Protein AF-A0A9D6R6S9-F1 (afdb_monomer_lite)

Foldseek 3Di:
DAAQAEEEEEALAPLSVVLCVQQLVDPSYDDAEYEYLPCPHPVNVCVVVVNCPCVVRVHHYYNDPVVVLVDPRHAEYEYPDPPPVCVVVCPDPSNPRHHYHYSVRSCVVRVVVVVVVVVVDDDDDVVVVVVVVVVVLVVVLVVDPDPLVSVVVVQVVVCVVVVHQKDFDWDQDPVNFWTATSDIDNDDPVVRRPDIGGQPAFQQNPCSNPVDKDKFAAADDCVRHVDPDDDPVDRIDTYD

Sequence (240 aa):
MDRVKCIAILGANREGLSLLPILLQNKTLKIAILADRNKNALLFKLDELGYKLADQLNIRITQNLEDIKGIENLDIIINASEDNSLQGFLQQPEFKNVEKLSPLSAKLIWGMKYEKFKVKGEGVDSHAILLSSLREVVDAIRLTSDRKELLSLLLRLAIESTNAEKGSLMLLDKNGKNLKVEIAEGMEEEIVRKIKMPIGVGIAGKVAQDGIPLLISGKASEEEFKQVRERSDVKSALCV

Secondary structure (DSSP, 8-state):
-PPPEEEEEE--SHHHHHTHHHHTT-TTEEEEEEE-S-TTSHHHHHHHTT--HHHHHT-EEES-GGGGGG-TTEEEEEE----TTHHHHHTSGGGTTSEEE-HHHHIIIIIHHHHHHHTTSS---HHHHHHHHHHHHHHHHTT-S-HHHHHHHHHHHHHHHHT-S-EEEEEE-TTSSEEEEEEEESS-HHHHTT-EEETTSHHHHHHHHH---EEEESSPPTTTS--SS--TT-SEEEE-

pLDDT: mean 76.73, std 16.86, range [38.25, 97.69]

Structure (mmCIF, N/CA/C/O backbone):
data_AF-A0A9D6R6S9-F1
#
_entry.id   AF-A0A9D6R6S9-F1
#
loop_
_atom_site.group_PDB
_atom_site.id
_atom_site.type_symbol
_atom_site.label_atom_id
_atom_site.label_alt_id
_atom_site.label_comp_id
_atom_site.label_asym_id
_atom_site.label_entity_id
_atom_site.label_seq_id
_atom_site.pdbx_PDB_ins_code
_atom_site.Cartn_x
_atom_site.Cartn_y
_atom_site.Cartn_z
_atom_site.occupancy
_atom_site.B_iso_or_equiv
_atom_site.auth_seq_id
_atom_site.auth_comp_id
_atom_site.auth_asym_id
_atom_site.auth_atom_id
_atom_site.pdbx_PDB_model_num
ATOM 1 N N . MET A 1 1 ? -7.672 -26.421 8.823 1.00 50.22 1 MET A N 1
ATOM 2 C CA . MET A 1 1 ? -8.651 -25.347 8.563 1.00 50.22 1 MET A CA 1
ATOM 3 C C . MET A 1 1 ? -8.016 -24.088 9.123 1.00 50.22 1 MET A C 1
ATOM 5 O O . MET A 1 1 ? -7.756 -24.065 10.319 1.00 50.22 1 MET A O 1
ATOM 9 N N . ASP A 1 2 ? -7.607 -23.151 8.270 1.00 65.12 2 ASP A N 1
ATOM 10 C CA . ASP A 1 2 ? -6.810 -21.999 8.712 1.00 65.12 2 ASP A CA 1
ATOM 11 C C . ASP A 1 2 ? -7.635 -21.082 9.624 1.00 65.12 2 ASP A C 1
ATOM 13 O O . ASP A 1 2 ? -8.805 -20.806 9.350 1.00 65.12 2 ASP A O 1
ATOM 17 N N . ARG A 1 3 ? -7.031 -20.631 10.729 1.00 87.00 3 ARG A N 1
ATOM 18 C CA . ARG A 1 3 ? -7.647 -19.687 11.672 1.00 87.00 3 ARG A CA 1
ATOM 19 C C . ARG A 1 3 ? -7.912 -18.350 10.967 1.00 87.00 3 ARG A C 1
ATOM 21 O O . ARG A 1 3 ? -7.037 -17.835 10.273 1.00 87.00 3 ARG A O 1
ATOM 28 N N . VAL A 1 4 ? -9.093 -17.770 11.189 1.00 90.94 4 VAL A N 1
ATOM 29 C CA . VAL A 1 4 ? -9.427 -16.421 10.703 1.00 90.94 4 VAL A CA 1
ATOM 30 C C . VAL A 1 4 ? -8.569 -15.396 11.443 1.00 90.94 4 VAL A C 1
ATOM 32 O O . VAL A 1 4 ? -8.611 -15.338 12.673 1.00 90.94 4 VAL A O 1
ATOM 35 N N . LYS A 1 5 ? -7.798 -14.598 10.699 1.00 93.75 5 LYS A N 1
ATOM 36 C CA . LYS A 1 5 ? -6.963 -13.532 11.254 1.00 93.75 5 LYS A CA 1
ATOM 37 C C . LYS A 1 5 ? -7.794 -12.288 11.560 1.00 93.75 5 LYS A C 1
ATOM 39 O O . LYS A 1 5 ? -8.542 -11.813 10.705 1.00 93.75 5 LYS A O 1
ATOM 44 N N . CYS A 1 6 ? -7.633 -11.749 12.759 1.00 95.75 6 CYS A N 1
ATOM 45 C CA . CYS A 1 6 ? -8.304 -10.550 13.242 1.00 95.75 6 CYS A CA 1
ATOM 46 C C . CYS A 1 6 ? -7.476 -9.297 12.914 1.00 95.75 6 CYS A C 1
ATOM 48 O O . CYS A 1 6 ? -6.286 -9.238 13.231 1.00 95.75 6 CYS A O 1
ATOM 50 N N . ILE A 1 7 ? -8.098 -8.305 12.275 1.00 97.00 7 ILE A N 1
ATOM 51 C CA . ILE A 1 7 ? -7.443 -7.094 11.768 1.00 97.00 7 ILE A CA 1
ATOM 52 C C . ILE A 1 7 ? -8.033 -5.846 12.427 1.00 97.00 7 ILE A C 1
ATOM 54 O O . ILE A 1 7 ? -9.254 -5.683 12.490 1.00 97.00 7 ILE A O 1
ATOM 58 N N . ALA A 1 8 ? -7.156 -4.932 12.833 1.00 97.69 8 ALA A N 1
ATOM 59 C CA . ALA A 1 8 ? -7.482 -3.546 13.140 1.00 97.69 8 ALA A CA 1
ATOM 60 C C . ALA A 1 8 ? -6.925 -2.623 12.048 1.00 97.69 8 ALA A C 1
ATOM 62 O O . ALA A 1 8 ? -5.787 -2.788 11.608 1.00 97.69 8 ALA A O 1
ATOM 63 N N . ILE A 1 9 ? -7.709 -1.637 11.624 1.00 96.25 9 ILE A N 1
ATOM 64 C CA . ILE A 1 9 ? -7.268 -0.597 10.689 1.00 96.25 9 ILE A CA 1
ATOM 65 C C . ILE A 1 9 ? -7.208 0.727 11.448 1.00 96.25 9 ILE A C 1
ATOM 67 O O . ILE A 1 9 ? -8.203 1.164 12.023 1.00 96.25 9 ILE A O 1
ATOM 71 N N . LEU A 1 10 ? -6.038 1.358 11.454 1.00 95.75 10 LEU A N 1
ATOM 72 C CA . LEU A 1 10 ? -5.846 2.717 11.946 1.00 95.75 10 LEU A CA 1
ATOM 73 C C . LEU A 1 10 ? -5.914 3.674 10.764 1.00 95.75 10 LEU A C 1
ATOM 75 O O . LEU A 1 10 ? -5.121 3.540 9.843 1.00 95.75 10 LEU A O 1
ATOM 79 N N . GLY A 1 11 ? -6.828 4.635 10.789 1.00 91.25 11 GLY A N 1
ATOM 80 C CA . GLY A 1 11 ? -7.102 5.539 9.676 1.00 91.25 11 GLY A CA 1
ATOM 81 C C . GLY A 1 11 ? -8.418 5.189 8.984 1.00 91.25 11 GLY A C 1
ATOM 82 O O . GLY A 1 11 ? -8.550 4.159 8.331 1.00 91.25 11 GLY A O 1
ATOM 83 N N . ALA A 1 12 ? -9.390 6.085 9.107 1.00 87.50 12 ALA A N 1
ATOM 84 C CA . ALA A 1 12 ? -10.710 6.053 8.483 1.00 87.50 12 ALA A CA 1
ATOM 85 C C . ALA A 1 12 ? -10.808 7.092 7.346 1.00 87.50 12 ALA A C 1
ATOM 87 O O . ALA A 1 12 ? -11.886 7.575 6.980 1.00 87.50 12 ALA A O 1
ATOM 88 N N . ASN A 1 13 ? -9.646 7.474 6.816 1.00 80.44 13 ASN A N 1
ATOM 89 C CA . ASN A 1 13 ? -9.453 8.324 5.651 1.00 80.44 13 ASN A CA 1
ATOM 90 C C . ASN A 1 13 ? -9.633 7.518 4.346 1.00 80.44 13 ASN A C 1
ATOM 92 O O . ASN A 1 13 ? -10.008 6.344 4.353 1.00 80.44 13 ASN A O 1
ATOM 96 N N . ARG A 1 14 ? -9.366 8.153 3.196 1.00 71.94 14 ARG A N 1
ATOM 97 C CA . ARG A 1 14 ? -9.460 7.493 1.882 1.00 71.94 14 ARG A CA 1
ATOM 98 C C . ARG A 1 14 ? -8.599 6.226 1.812 1.00 71.94 14 ARG A C 1
ATOM 100 O O . ARG A 1 14 ? -9.053 5.225 1.264 1.00 71.94 14 ARG A O 1
ATOM 107 N N . GLU A 1 15 ? -7.392 6.268 2.370 1.00 77.75 15 GLU A N 1
ATOM 108 C CA . GLU A 1 15 ? -6.440 5.158 2.308 1.00 77.75 15 GLU A CA 1
ATOM 109 C C . GLU A 1 15 ? -6.949 3.944 3.094 1.00 77.75 15 GLU A C 1
ATOM 111 O O . GLU A 1 15 ? -7.047 2.853 2.531 1.00 77.75 15 GLU A O 1
ATOM 116 N N . GLY A 1 16 ? -7.376 4.129 4.346 1.00 81.88 16 GLY A N 1
ATOM 117 C CA . GLY A 1 16 ? -7.914 3.040 5.164 1.00 81.88 16 GLY A CA 1
ATOM 118 C C . GLY A 1 16 ? -9.201 2.438 4.598 1.00 81.88 16 GLY A C 1
ATOM 119 O O . GLY A 1 16 ? -9.348 1.216 4.560 1.00 81.88 16 GLY A O 1
ATOM 120 N N . LEU A 1 17 ? -10.104 3.272 4.068 1.00 77.06 17 LEU A N 1
ATOM 121 C CA . LEU A 1 17 ? -11.335 2.793 3.428 1.00 77.06 17 LEU A CA 1
ATOM 122 C C . LEU A 1 17 ? -11.074 2.037 2.120 1.00 77.06 17 LEU A C 1
ATOM 124 O O . LEU A 1 17 ? -11.803 1.094 1.812 1.00 77.06 17 LEU A O 1
ATOM 128 N N . SER A 1 18 ? -10.016 2.388 1.380 1.00 73.75 18 SER A N 1
ATOM 129 C CA . SER A 1 18 ? -9.637 1.683 0.145 1.00 73.75 18 SER A CA 1
ATOM 130 C C . SER A 1 18 ? -9.251 0.216 0.369 1.00 73.75 18 SER A C 1
ATOM 132 O O . SER A 1 18 ? -9.270 -0.575 -0.569 1.00 73.75 18 SER A O 1
ATOM 134 N N . LEU A 1 19 ? -8.938 -0.172 1.610 1.00 78.81 19 LEU A N 1
ATOM 135 C CA . LEU A 1 19 ? -8.593 -1.547 1.969 1.00 78.81 19 LEU A CA 1
ATOM 136 C C . LEU A 1 19 ? -9.822 -2.446 2.143 1.00 78.81 19 LEU A C 1
ATOM 138 O O . LEU A 1 19 ? -9.716 -3.662 1.979 1.00 78.81 19 LEU A O 1
ATOM 142 N N . LEU A 1 20 ? -10.987 -1.874 2.472 1.00 77.94 20 LEU A N 1
ATOM 143 C CA . LEU A 1 20 ? -12.187 -2.647 2.803 1.00 77.94 20 LEU A CA 1
ATOM 144 C C . LEU A 1 20 ? -12.605 -3.616 1.682 1.00 77.94 20 LEU A C 1
ATOM 146 O O . LEU A 1 20 ? -12.815 -4.789 1.996 1.00 77.94 20 LEU A O 1
ATOM 150 N N . PRO A 1 21 ? -12.663 -3.219 0.391 1.00 69.75 21 PRO A N 1
ATOM 151 C CA . PRO A 1 21 ? -13.063 -4.131 -0.683 1.00 69.75 21 PRO A CA 1
ATOM 152 C C . PRO A 1 21 ? -12.144 -5.348 -0.837 1.00 69.75 21 PRO A C 1
ATOM 154 O O . PRO A 1 21 ? -12.612 -6.425 -1.198 1.00 69.75 21 PRO A O 1
ATOM 157 N N . ILE A 1 22 ? -10.849 -5.189 -0.548 1.00 76.75 22 ILE A N 1
ATOM 158 C CA . ILE A 1 22 ? -9.844 -6.254 -0.657 1.00 76.75 22 ILE A CA 1
ATOM 159 C C . ILE A 1 22 ? -9.947 -7.196 0.546 1.00 76.75 22 ILE A C 1
ATOM 161 O O . ILE A 1 22 ? -9.968 -8.418 0.400 1.00 76.75 22 ILE A O 1
ATOM 165 N N . LEU A 1 23 ? -10.023 -6.627 1.750 1.00 82.44 23 LEU A N 1
ATOM 166 C CA . LEU A 1 23 ? -9.969 -7.387 2.996 1.00 82.44 23 LEU A CA 1
ATOM 167 C C . LEU A 1 23 ? -11.280 -8.129 3.290 1.00 82.44 23 LEU A C 1
ATOM 169 O O . LEU A 1 23 ? -11.234 -9.272 3.738 1.00 82.44 23 LEU A O 1
ATOM 173 N N . LEU A 1 24 ? -12.438 -7.527 2.998 1.00 78.69 24 LEU A N 1
ATOM 174 C CA . LEU A 1 24 ? -13.756 -8.118 3.279 1.00 78.69 24 LEU A CA 1
ATOM 175 C C . LEU A 1 24 ? -14.081 -9.343 2.422 1.00 78.69 24 LEU A C 1
ATOM 177 O O . LEU A 1 24 ? -14.881 -10.183 2.826 1.00 78.69 24 LEU A O 1
ATOM 181 N N . GLN A 1 25 ? -13.471 -9.471 1.245 1.00 71.44 25 GLN A N 1
ATOM 182 C CA . GLN A 1 25 ? -13.683 -10.635 0.381 1.00 71.44 25 GLN A CA 1
ATOM 183 C C . GLN A 1 25 ? -12.864 -11.852 0.813 1.00 71.44 25 GLN A C 1
ATOM 185 O O . GLN A 1 25 ? -13.140 -12.979 0.392 1.00 71.44 25 GLN A O 1
ATOM 190 N N . ASN A 1 26 ? -11.865 -11.650 1.669 1.00 78.88 26 ASN A N 1
ATOM 191 C CA . ASN A 1 26 ? -11.029 -12.730 2.141 1.00 78.88 26 ASN A CA 1
ATOM 192 C C . ASN A 1 26 ? -11.642 -13.395 3.380 1.00 78.88 26 ASN A C 1
ATOM 194 O O . ASN A 1 26 ? -11.541 -12.889 4.493 1.00 78.88 26 ASN A O 1
ATOM 198 N N . LYS A 1 27 ? -12.198 -14.597 3.195 1.00 84.12 27 LYS A N 1
ATOM 199 C CA . LYS A 1 27 ? -12.814 -15.399 4.268 1.00 84.12 27 LYS A CA 1
ATOM 200 C C . LYS A 1 27 ? -11.856 -15.779 5.403 1.00 84.12 27 LYS A C 1
ATOM 202 O O . LYS A 1 27 ? -12.316 -16.188 6.464 1.00 84.12 27 LYS A O 1
ATOM 207 N N . THR A 1 28 ? -10.541 -15.680 5.194 1.00 87.62 28 THR A N 1
ATOM 208 C CA . THR A 1 28 ? -9.546 -15.931 6.245 1.00 87.62 28 THR A CA 1
ATOM 209 C C . THR A 1 28 ? -9.247 -14.689 7.079 1.00 87.62 28 THR A C 1
ATOM 211 O O . THR A 1 28 ? -8.388 -14.763 7.953 1.00 87.62 28 THR A O 1
ATOM 214 N N . LEU A 1 29 ? -9.881 -13.548 6.802 1.00 91.06 29 LEU A N 1
ATOM 215 C CA . LEU A 1 29 ? -9.684 -12.292 7.515 1.00 91.06 29 LEU A CA 1
ATOM 216 C C . LEU A 1 29 ? -11.000 -11.822 8.135 1.00 91.06 29 LEU A C 1
ATOM 218 O O . LEU A 1 29 ? -12.080 -12.017 7.581 1.00 91.06 29 LEU A O 1
ATOM 222 N N . LYS A 1 30 ? -10.895 -11.151 9.277 1.00 93.56 30 LYS A N 1
ATOM 223 C CA . LYS A 1 30 ? -11.989 -10.422 9.910 1.00 93.56 30 LYS A CA 1
ATOM 224 C C . LYS A 1 30 ? -11.483 -9.045 10.304 1.00 93.56 30 LYS A C 1
ATOM 226 O O . LYS A 1 30 ? -10.572 -8.938 11.121 1.00 93.56 30 LYS A O 1
ATOM 231 N N . ILE A 1 31 ? -12.098 -8.001 9.761 1.00 94.06 31 ILE A N 1
ATOM 232 C CA . ILE A 1 31 ? -11.861 -6.631 10.218 1.00 94.06 31 ILE A CA 1
ATOM 233 C C . ILE A 1 31 ? -12.678 -6.446 11.495 1.00 94.06 31 ILE A C 1
ATOM 235 O O . ILE A 1 31 ? -13.904 -6.468 11.454 1.00 94.06 31 ILE A O 1
ATOM 239 N N . ALA A 1 32 ? -12.009 -6.337 12.638 1.00 95.12 32 ALA A N 1
ATOM 240 C CA . ALA A 1 32 ? -12.675 -6.197 13.929 1.00 95.12 32 ALA A CA 1
ATOM 241 C C . ALA A 1 32 ? -12.956 -4.737 14.269 1.00 95.12 32 ALA A C 1
ATOM 243 O O . ALA A 1 32 ? -14.018 -4.421 14.806 1.00 95.12 32 ALA A O 1
ATOM 244 N N . ILE A 1 33 ? -12.008 -3.856 13.954 1.00 95.38 33 ILE A N 1
ATOM 245 C CA . ILE A 1 33 ? -12.101 -2.445 14.299 1.00 95.38 33 ILE A CA 1
ATOM 246 C C . ILE A 1 33 ? -11.461 -1.572 13.226 1.00 95.38 33 ILE A C 1
ATOM 248 O O . ILE A 1 33 ? -10.428 -1.922 12.650 1.00 95.38 33 ILE A O 1
ATOM 252 N N . LEU A 1 34 ? -12.073 -0.422 12.981 1.00 93.62 34 LEU A N 1
ATOM 253 C CA . LEU A 1 34 ? -11.517 0.645 12.172 1.00 93.62 34 LEU A CA 1
ATOM 254 C C . LEU A 1 34 ? -11.577 1.944 12.980 1.00 93.62 34 LEU A C 1
ATOM 256 O O . LEU A 1 34 ? -12.648 2.392 13.389 1.00 93.62 34 LEU A O 1
ATOM 260 N N . ALA A 1 35 ? -10.408 2.497 13.279 1.00 94.50 35 ALA A N 1
ATOM 261 C CA . ALA A 1 35 ? -10.252 3.547 14.272 1.00 94.50 35 ALA A CA 1
ATOM 262 C C . ALA A 1 35 ? -9.503 4.751 13.702 1.00 94.50 35 ALA A C 1
ATOM 264 O O . ALA A 1 35 ? -8.478 4.591 13.043 1.00 94.50 35 ALA A O 1
ATOM 265 N N . ASP A 1 36 ? -9.980 5.962 13.980 1.00 92.88 36 ASP A N 1
ATOM 266 C CA . ASP A 1 36 ? -9.314 7.195 13.555 1.00 92.88 36 ASP 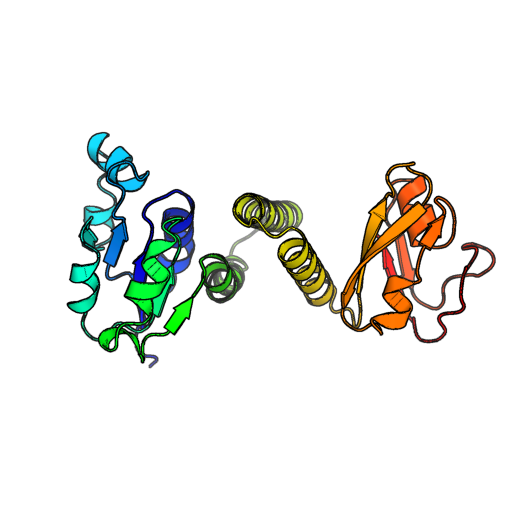A CA 1
ATOM 267 C C . ASP A 1 36 ? -9.598 8.331 14.538 1.00 92.88 36 ASP A C 1
ATOM 269 O O . ASP A 1 36 ? -10.751 8.671 14.787 1.00 92.88 36 ASP A O 1
ATOM 273 N N . ARG A 1 37 ? -8.543 8.938 15.092 1.00 90.69 37 ARG A N 1
ATOM 274 C CA . ARG A 1 37 ? -8.665 10.074 16.022 1.00 90.69 37 ARG A CA 1
ATOM 275 C C . ARG A 1 37 ? -9.243 11.316 15.349 1.00 90.69 37 ARG A C 1
ATOM 277 O O . ARG A 1 37 ? -9.787 12.191 16.022 1.00 90.69 37 ARG A O 1
ATOM 284 N N . ASN A 1 38 ? -9.097 11.431 14.032 1.00 86.81 38 ASN A N 1
ATOM 285 C CA . ASN A 1 38 ? -9.607 12.557 13.281 1.00 86.81 38 ASN A CA 1
ATOM 286 C C . ASN A 1 38 ? -11.109 12.385 13.033 1.00 86.81 38 ASN A C 1
ATOM 288 O O . ASN A 1 38 ? -11.521 11.711 12.094 1.00 86.81 38 ASN A O 1
ATOM 292 N N . LYS A 1 39 ? -11.936 13.090 13.810 1.00 84.00 39 LYS A N 1
ATOM 293 C CA . LYS A 1 39 ? -13.396 13.137 13.610 1.00 84.00 39 LYS A CA 1
ATOM 294 C C . LYS A 1 39 ? -13.830 13.578 12.205 1.00 84.00 39 LYS A C 1
ATOM 296 O O . LYS A 1 39 ? -14.943 13.292 11.796 1.00 84.00 39 LYS A O 1
ATOM 301 N N . ASN A 1 40 ? -12.964 14.274 11.463 1.00 77.44 40 ASN A N 1
ATOM 302 C CA . ASN A 1 40 ? -13.235 14.729 10.099 1.00 77.44 40 ASN A CA 1
ATOM 303 C C . ASN A 1 40 ? -12.775 13.723 9.030 1.00 77.44 40 ASN A C 1
ATOM 305 O O . ASN A 1 40 ? -12.770 14.065 7.838 1.00 77.44 40 ASN A O 1
ATOM 309 N N . ALA A 1 41 ? -12.333 12.529 9.433 1.00 75.50 41 ALA A N 1
ATOM 310 C CA . ALA A 1 41 ? -12.010 11.454 8.513 1.00 75.50 41 ALA A CA 1
ATOM 311 C C . ALA A 1 41 ? -13.230 11.095 7.652 1.00 75.50 41 ALA A C 1
ATOM 313 O O . ALA A 1 41 ? -14.383 11.297 8.041 1.00 75.50 41 ALA A O 1
ATOM 314 N N . LEU A 1 42 ? -12.959 10.594 6.445 1.00 67.44 42 LEU A N 1
ATOM 315 C CA . LEU A 1 42 ? -13.974 10.388 5.412 1.00 67.44 42 LEU A CA 1
ATOM 316 C C . LEU A 1 42 ? -15.128 9.512 5.908 1.00 67.44 42 LEU A C 1
ATOM 318 O O . LEU A 1 42 ? -16.279 9.812 5.619 1.00 67.44 42 LEU A O 1
ATOM 322 N N . LEU A 1 43 ? -14.834 8.476 6.691 1.00 71.31 43 LEU A N 1
ATOM 323 C CA . LEU A 1 43 ? -15.859 7.582 7.215 1.00 71.31 43 LEU A CA 1
ATOM 324 C C . LEU A 1 43 ? -16.867 8.272 8.137 1.00 71.31 43 LEU A C 1
ATOM 326 O O . LEU A 1 43 ? -18.061 8.035 8.006 1.00 71.31 43 LEU A O 1
ATOM 330 N N . PHE A 1 44 ? -16.403 9.129 9.048 1.00 74.19 44 PHE A N 1
ATOM 331 C CA . PHE A 1 44 ? -17.295 9.841 9.965 1.00 74.19 44 PHE A CA 1
ATOM 332 C C . PHE A 1 44 ? -18.158 10.857 9.214 1.00 74.19 44 PHE A C 1
ATOM 334 O O . PHE A 1 44 ? -19.349 10.967 9.477 1.00 74.19 44 PHE A O 1
ATOM 341 N N . LYS A 1 45 ? -17.588 11.517 8.198 1.00 63.84 45 LYS A N 1
ATOM 342 C CA . LYS A 1 45 ? -18.350 12.385 7.287 1.00 63.84 45 LYS A CA 1
ATOM 343 C C . LYS A 1 45 ? -19.411 11.616 6.500 1.00 63.84 45 LYS A C 1
ATOM 345 O O . LYS A 1 45 ? -20.484 12.144 6.245 1.00 63.84 45 LYS A O 1
ATOM 350 N N . LEU A 1 46 ? -19.115 10.385 6.085 1.00 57.75 46 LEU A N 1
ATOM 351 C CA . LEU A 1 46 ? -20.083 9.528 5.398 1.00 57.75 46 LEU A CA 1
ATOM 352 C C . LEU A 1 46 ? -21.234 9.122 6.331 1.00 57.75 46 LEU A C 1
ATOM 354 O O . LEU A 1 46 ? -22.382 9.132 5.892 1.00 57.75 46 LEU A O 1
ATOM 358 N N . ASP A 1 47 ? -20.948 8.841 7.603 1.00 63.66 47 ASP A N 1
ATOM 359 C CA . ASP A 1 47 ? -21.968 8.532 8.614 1.00 63.66 47 ASP A CA 1
ATOM 360 C C . ASP A 1 47 ? -22.892 9.734 8.888 1.00 63.66 47 ASP A C 1
ATOM 362 O O . ASP A 1 47 ? -24.114 9.586 8.884 1.00 63.66 47 ASP A O 1
ATOM 366 N N . GLU A 1 48 ? -22.336 10.951 8.986 1.00 66.31 48 GLU A N 1
ATOM 367 C CA . GLU A 1 48 ? -23.113 12.204 9.065 1.00 66.31 48 GLU A CA 1
ATOM 368 C C . GLU A 1 48 ? -24.042 12.405 7.852 1.00 66.31 48 GLU A C 1
ATOM 370 O O . GLU A 1 48 ? -25.128 12.970 7.979 1.00 66.31 48 GLU A O 1
ATOM 375 N N . LEU A 1 49 ? -23.640 11.911 6.676 1.00 50.47 49 LEU A N 1
ATOM 376 C CA . LEU A 1 49 ? -24.427 11.937 5.438 1.00 50.47 49 LEU A CA 1
ATOM 377 C C . LEU A 1 49 ? -25.405 10.751 5.309 1.00 50.47 49 LEU A C 1
ATOM 379 O O . LEU A 1 49 ? -26.078 10.627 4.285 1.00 50.47 49 LEU A O 1
ATOM 383 N N . GLY A 1 50 ? -25.498 9.885 6.323 1.00 51.72 50 GLY A N 1
ATOM 384 C CA . GLY A 1 50 ? -26.424 8.750 6.380 1.00 51.72 50 GLY A CA 1
ATOM 385 C C . GLY A 1 50 ? -25.889 7.432 5.805 1.00 51.72 50 GLY A C 1
ATOM 386 O O . GLY A 1 50 ? -26.632 6.452 5.741 1.00 51.72 50 GLY A O 1
ATOM 387 N N . TYR A 1 51 ? -24.615 7.363 5.409 1.00 53.41 51 TYR A N 1
ATOM 388 C CA . TYR A 1 51 ? -23.981 6.136 4.917 1.00 53.41 51 TYR A CA 1
ATOM 389 C C . TYR A 1 51 ? -23.405 5.317 6.079 1.00 53.41 51 TYR A C 1
ATOM 391 O O . TYR A 1 51 ? -22.229 5.427 6.428 1.00 53.41 51 TYR A O 1
ATOM 399 N N . LYS A 1 52 ? -24.234 4.441 6.654 1.00 63.00 52 LYS A N 1
ATOM 400 C CA . LYS A 1 52 ? -23.875 3.606 7.811 1.00 63.00 52 LYS A CA 1
ATOM 401 C C . LYS A 1 52 ? -23.082 2.353 7.433 1.00 63.00 52 LYS A C 1
ATOM 403 O O . LYS A 1 52 ? -23.585 1.231 7.469 1.00 63.00 52 LYS A O 1
ATOM 408 N N . LEU A 1 53 ? -21.818 2.546 7.061 1.00 61.91 53 LEU A N 1
ATOM 409 C CA . LEU A 1 53 ? -20.939 1.464 6.602 1.00 61.91 53 LEU A CA 1
ATOM 410 C C . LEU A 1 53 ? -20.654 0.409 7.697 1.00 61.91 53 LEU A C 1
ATOM 412 O O . LEU A 1 53 ? -20.529 -0.773 7.387 1.00 61.91 53 LEU A O 1
ATOM 416 N N . ALA A 1 54 ? -20.576 0.814 8.973 1.00 60.00 54 ALA A N 1
ATOM 417 C CA . ALA A 1 54 ? -20.356 -0.099 10.108 1.00 60.00 54 ALA A CA 1
ATOM 418 C C . ALA A 1 54 ? -21.481 -1.121 10.270 1.00 60.00 54 ALA A C 1
ATOM 420 O O . ALA A 1 54 ? -21.214 -2.318 10.397 1.00 60.00 54 ALA A O 1
ATOM 421 N N . ASP A 1 55 ? -22.724 -0.637 10.244 1.00 63.38 55 ASP A N 1
ATOM 422 C CA . ASP A 1 55 ? -23.922 -1.438 10.502 1.00 63.38 55 ASP A CA 1
ATOM 423 C C . ASP A 1 55 ? -24.068 -2.562 9.470 1.00 63.38 55 ASP A C 1
ATOM 425 O O . ASP A 1 55 ? -24.510 -3.663 9.787 1.00 63.38 55 ASP A O 1
ATOM 429 N N . GLN A 1 56 ? -23.639 -2.303 8.233 1.00 61.66 56 GLN A N 1
ATOM 430 C CA . GLN A 1 56 ? -23.686 -3.275 7.143 1.00 61.66 56 GLN A CA 1
ATOM 431 C C . GLN A 1 56 ? -22.564 -4.319 7.207 1.00 61.66 56 GLN A C 1
ATOM 433 O O . GLN A 1 56 ? -22.718 -5.413 6.668 1.00 61.66 56 GLN A O 1
ATOM 438 N N . LEU A 1 57 ? -21.430 -3.991 7.835 1.00 66.06 57 LEU A N 1
ATOM 439 C CA . LEU A 1 57 ? -20.197 -4.781 7.750 1.00 66.06 57 LEU A CA 1
ATOM 440 C C . LEU A 1 57 ? -19.785 -5.442 9.072 1.00 66.06 57 LEU A C 1
ATOM 442 O O . LEU A 1 57 ? -18.815 -6.199 9.089 1.00 66.06 57 LEU A O 1
ATOM 446 N N . ASN A 1 58 ? -20.515 -5.192 10.164 1.00 82.12 58 ASN A N 1
ATOM 447 C CA . ASN A 1 58 ? -20.201 -5.681 11.512 1.00 82.12 58 ASN A CA 1
ATOM 448 C C . ASN A 1 58 ? -18.762 -5.333 11.953 1.00 82.12 58 ASN A C 1
ATOM 450 O O . ASN A 1 58 ? -18.060 -6.145 12.563 1.00 82.12 58 ASN A O 1
ATOM 454 N N . ILE A 1 59 ? -18.314 -4.125 11.603 1.00 87.88 59 ILE A N 1
ATOM 455 C CA . ILE A 1 59 ? -17.003 -3.579 11.970 1.00 87.88 59 ILE A CA 1
ATOM 456 C C . ILE A 1 59 ? -17.221 -2.540 13.065 1.00 87.88 59 ILE A C 1
ATOM 458 O O . ILE A 1 59 ? -18.019 -1.618 12.893 1.00 87.88 59 ILE A O 1
ATOM 462 N N . ARG A 1 60 ? -16.478 -2.635 14.173 1.00 90.81 60 ARG A N 1
ATOM 463 C CA . ARG A 1 60 ? -16.488 -1.580 15.191 1.00 90.81 60 ARG A CA 1
ATOM 464 C C . ARG A 1 60 ? -15.784 -0.340 14.640 1.00 90.81 60 ARG A C 1
ATOM 466 O O . ARG A 1 60 ? -14.623 -0.416 14.250 1.00 90.81 60 ARG A O 1
ATOM 473 N N . ILE A 1 61 ? -16.455 0.805 14.648 1.00 90.06 61 ILE A N 1
ATOM 474 C CA . ILE A 1 61 ? -15.848 2.098 14.314 1.00 90.06 61 ILE A CA 1
ATOM 475 C C . ILE A 1 61 ? -15.634 2.889 15.606 1.00 90.06 61 ILE A C 1
ATOM 477 O O . ILE A 1 61 ? -16.503 2.892 16.477 1.00 90.06 61 ILE A O 1
ATOM 481 N N . THR A 1 62 ? -14.488 3.552 15.756 1.00 92.31 62 THR A N 1
ATOM 482 C CA . THR A 1 62 ? -14.207 4.378 16.942 1.00 92.31 62 THR A CA 1
ATOM 483 C C . THR A 1 62 ? -13.260 5.538 16.643 1.00 92.31 62 THR A C 1
ATOM 485 O O . THR A 1 62 ? -12.435 5.469 15.734 1.00 92.31 62 THR A O 1
ATOM 488 N N . GLN A 1 63 ? -13.351 6.602 17.441 1.00 91.44 63 GLN A N 1
ATOM 489 C CA . GLN A 1 63 ? -12.351 7.678 17.471 1.00 91.44 63 GLN A CA 1
ATOM 490 C C . GLN A 1 63 ? -11.278 7.453 18.545 1.00 91.44 63 GLN A C 1
ATOM 492 O O . GLN A 1 63 ? -10.238 8.113 18.551 1.00 91.44 63 GLN A O 1
ATOM 497 N N . ASN A 1 64 ? -11.512 6.506 19.456 1.00 94.06 64 ASN A N 1
ATOM 498 C CA . ASN A 1 64 ? -10.604 6.190 20.542 1.00 94.06 64 ASN A CA 1
ATOM 499 C C . ASN A 1 64 ? -9.715 5.000 20.175 1.00 94.06 64 ASN A C 1
ATOM 501 O O . ASN A 1 64 ? -10.181 3.867 20.088 1.00 94.06 64 ASN A O 1
ATOM 505 N N . LEU A 1 65 ? -8.415 5.238 20.010 1.00 92.94 65 LEU A N 1
ATOM 506 C CA . LEU A 1 65 ? -7.477 4.168 19.657 1.00 92.94 65 LEU A CA 1
ATOM 507 C C . LEU A 1 65 ? -7.254 3.159 20.781 1.00 92.94 65 LEU A C 1
ATOM 509 O O . LEU A 1 65 ? -6.920 2.012 20.498 1.00 92.94 65 LEU A O 1
ATOM 513 N N . GLU A 1 66 ? -7.466 3.551 22.039 1.00 94.25 66 GLU A N 1
ATOM 514 C CA . GLU A 1 66 ? -7.325 2.636 23.178 1.00 94.25 66 GLU A CA 1
ATOM 515 C C . GLU A 1 66 ? -8.300 1.452 23.083 1.00 94.25 66 GLU A C 1
ATOM 517 O O . GLU A 1 66 ? -7.995 0.361 23.560 1.00 94.25 66 GLU A O 1
ATOM 522 N N . ASP A 1 67 ? -9.424 1.613 22.376 1.00 95.00 67 ASP A N 1
ATOM 523 C CA . ASP A 1 67 ? -10.404 0.549 22.139 1.00 95.00 67 ASP A CA 1
ATOM 524 C C . ASP A 1 67 ? -9.805 -0.672 21.419 1.00 95.00 67 ASP A C 1
ATOM 526 O O . ASP A 1 67 ? -10.323 -1.782 21.547 1.00 95.00 67 ASP A O 1
ATOM 530 N N . ILE A 1 68 ? -8.709 -0.489 20.676 1.00 95.12 68 ILE A N 1
ATOM 531 C CA . ILE A 1 68 ? -8.019 -1.559 19.941 1.00 95.12 68 ILE A CA 1
ATOM 532 C C . ILE A 1 68 ? -7.384 -2.561 20.903 1.00 95.12 68 ILE A C 1
ATOM 534 O O . ILE A 1 68 ? -7.326 -3.751 20.600 1.00 95.12 68 ILE A O 1
ATOM 538 N N . LYS A 1 69 ? -6.955 -2.108 22.085 1.00 93.94 69 LYS A N 1
ATOM 539 C CA . LYS A 1 69 ? -6.373 -2.978 23.117 1.00 93.94 69 LYS A CA 1
ATOM 540 C C . LYS A 1 69 ? -7.375 -3.999 23.650 1.00 93.94 69 LYS A C 1
ATOM 542 O O . LYS A 1 69 ? -6.973 -5.048 24.136 1.00 93.94 69 LYS A O 1
ATOM 547 N N . GLY A 1 70 ? -8.672 -3.702 23.544 1.00 92.12 70 GLY A N 1
ATOM 548 C CA . GLY A 1 70 ? -9.751 -4.609 23.929 1.00 92.12 70 GLY A CA 1
ATOM 549 C C . GLY A 1 70 ? -10.113 -5.649 22.865 1.00 92.12 70 GLY A C 1
ATOM 550 O O . GLY A 1 70 ? -11.032 -6.433 23.089 1.00 92.12 70 GLY A O 1
ATOM 551 N N . ILE A 1 71 ? -9.453 -5.657 21.701 1.00 94.50 71 ILE A N 1
ATOM 552 C CA . ILE A 1 71 ? -9.733 -6.636 20.647 1.00 94.50 71 ILE A CA 1
ATOM 553 C C . ILE A 1 71 ? -9.034 -7.953 20.973 1.00 94.50 71 ILE A C 1
ATOM 555 O O . ILE A 1 71 ? -7.812 -8.077 20.889 1.00 94.50 71 ILE A O 1
ATOM 559 N N . GLU A 1 72 ? -9.831 -8.963 21.309 1.00 89.38 72 GLU A N 1
ATOM 560 C CA . GLU A 1 72 ? -9.329 -10.312 21.538 1.00 89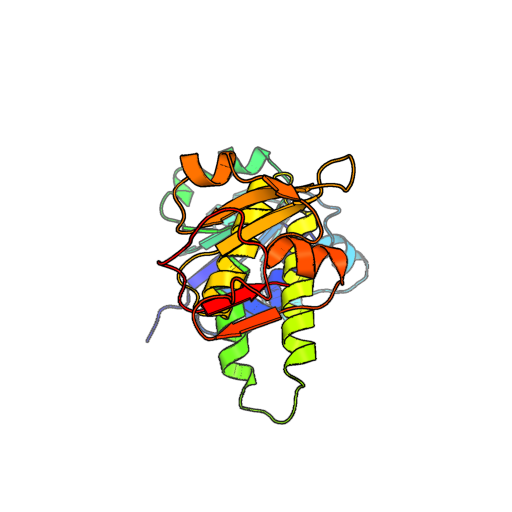.38 72 GLU A CA 1
ATOM 561 C C . GLU A 1 72 ? -8.662 -10.880 20.283 1.00 89.38 72 GLU A C 1
ATOM 563 O O . GLU A 1 72 ? -9.198 -10.794 19.173 1.00 89.38 72 GLU A O 1
ATOM 568 N N . ASN A 1 73 ? -7.510 -11.527 20.480 1.00 90.44 73 ASN A N 1
ATOM 569 C CA . ASN A 1 73 ? -6.789 -12.246 19.432 1.00 90.44 73 ASN A CA 1
ATOM 570 C C . ASN A 1 73 ? -6.461 -11.382 18.199 1.00 90.44 73 ASN A C 1
ATOM 572 O O . ASN A 1 73 ? -6.499 -11.879 17.073 1.00 90.44 73 ASN A O 1
ATOM 576 N N . LEU A 1 74 ? -6.163 -10.095 18.403 1.00 96.25 74 LEU A N 1
ATOM 577 C CA . LEU A 1 74 ? -5.735 -9.196 17.337 1.00 96.25 74 LEU A CA 1
ATOM 578 C C . LEU A 1 74 ? -4.427 -9.698 16.709 1.00 96.25 74 LEU A C 1
ATOM 580 O O . LEU A 1 74 ? -3.401 -9.777 17.381 1.00 96.25 74 LEU A O 1
ATOM 584 N N . ASP A 1 75 ? -4.465 -10.031 15.420 1.00 96.38 75 ASP A N 1
ATOM 585 C CA . ASP A 1 75 ? -3.313 -10.594 14.713 1.00 96.38 75 ASP A CA 1
ATOM 586 C C . ASP A 1 75 ? -2.541 -9.510 13.952 1.00 96.38 75 ASP A C 1
ATOM 588 O O . ASP A 1 75 ? -1.315 -9.566 13.874 1.00 96.38 75 ASP A O 1
ATOM 592 N N . ILE A 1 76 ? -3.253 -8.524 13.387 1.00 97.19 76 ILE A N 1
ATOM 593 C CA . ILE A 1 76 ? -2.682 -7.534 12.466 1.00 97.19 76 ILE A CA 1
ATOM 594 C C . ILE A 1 76 ? -3.243 -6.136 12.739 1.00 97.19 76 ILE A C 1
ATOM 596 O O . ILE A 1 76 ? -4.455 -5.957 12.865 1.00 97.19 76 ILE A O 1
ATOM 600 N N . ILE A 1 77 ? -2.372 -5.127 12.740 1.00 97.44 77 ILE A N 1
ATOM 601 C CA . ILE A 1 77 ? -2.737 -3.712 12.651 1.00 97.44 77 ILE A CA 1
ATOM 602 C C . ILE A 1 77 ? -2.240 -3.154 11.319 1.00 97.44 77 ILE A C 1
ATOM 604 O O . ILE A 1 77 ? -1.046 -3.204 11.024 1.00 97.44 77 ILE A O 1
ATOM 608 N N . ILE A 1 78 ? -3.146 -2.583 10.529 1.00 95.12 78 ILE A N 1
ATOM 609 C CA . ILE A 1 78 ? -2.799 -1.845 9.314 1.00 95.12 78 ILE A CA 1
ATOM 610 C C . ILE A 1 78 ? -2.868 -0.353 9.629 1.00 95.12 78 ILE A C 1
ATOM 612 O O . ILE A 1 78 ? -3.945 0.159 9.932 1.00 95.12 78 ILE A O 1
ATOM 616 N N . ASN A 1 79 ? -1.733 0.344 9.564 1.00 93.62 79 ASN A N 1
ATOM 617 C CA . ASN A 1 79 ? -1.688 1.782 9.824 1.00 93.62 79 ASN A CA 1
ATOM 618 C C . ASN A 1 79 ? -1.807 2.599 8.531 1.00 93.62 79 ASN A C 1
ATOM 620 O O . ASN A 1 79 ? -0.813 2.840 7.856 1.00 93.62 79 ASN A O 1
ATOM 624 N N . ALA A 1 80 ? -3.028 3.019 8.207 1.00 89.12 80 ALA A N 1
ATOM 625 C CA . ALA A 1 80 ? -3.387 3.922 7.113 1.00 89.12 80 ALA A CA 1
ATOM 626 C C . ALA A 1 80 ? -3.574 5.387 7.554 1.00 89.12 80 ALA A C 1
ATOM 628 O O . ALA A 1 80 ? -4.010 6.224 6.762 1.00 89.12 80 ALA A O 1
ATOM 629 N N . SER A 1 81 ? -3.294 5.699 8.819 1.00 87.88 81 SER A N 1
ATOM 630 C CA . SER A 1 81 ? -3.430 7.048 9.355 1.00 87.88 81 SER A CA 1
ATOM 631 C C . SER A 1 81 ? -2.221 7.910 8.995 1.00 87.88 81 SER A C 1
ATOM 633 O O . SER A 1 81 ? -1.087 7.439 8.966 1.00 87.88 81 SER A O 1
ATOM 635 N N . GLU A 1 82 ? -2.471 9.199 8.781 1.00 79.69 82 GLU A N 1
ATOM 636 C CA . GLU A 1 82 ? -1.441 10.232 8.590 1.00 79.69 82 GLU A CA 1
ATOM 637 C C . GLU A 1 82 ? -0.909 10.775 9.935 1.00 79.69 82 GLU A C 1
ATOM 639 O O . GLU A 1 82 ? -0.041 11.647 9.976 1.00 79.69 82 GLU A O 1
ATOM 644 N N . ASP A 1 83 ? -1.433 10.275 11.060 1.00 82.50 83 ASP A N 1
ATOM 645 C CA . ASP A 1 83 ? -1.009 10.664 12.403 1.00 82.50 83 ASP A CA 1
ATOM 646 C C . ASP A 1 83 ? 0.348 10.028 12.757 1.00 82.50 83 ASP A C 1
ATOM 648 O O . ASP A 1 83 ? 0.444 8.884 13.210 1.00 82.50 83 ASP A O 1
ATOM 652 N N . ASN A 1 84 ? 1.416 10.812 12.600 1.00 78.62 84 ASN A N 1
ATOM 653 C CA . ASN A 1 84 ? 2.780 10.411 12.957 1.00 78.62 84 ASN A CA 1
ATOM 654 C C . ASN A 1 84 ? 2.951 10.086 14.456 1.00 78.62 84 ASN A C 1
ATOM 656 O O . ASN A 1 84 ? 3.893 9.385 14.827 1.00 78.62 84 ASN A O 1
ATOM 660 N N . SER A 1 85 ? 2.046 10.539 15.336 1.00 83.38 85 SER A N 1
ATOM 661 C CA . SER A 1 85 ? 2.113 10.230 16.772 1.00 83.38 85 SER A CA 1
ATOM 662 C C . SER A 1 85 ? 1.781 8.766 17.093 1.00 83.38 85 SER A C 1
ATOM 664 O O . SER A 1 85 ? 2.090 8.279 18.184 1.00 83.38 85 SER A O 1
ATOM 666 N N . LEU A 1 86 ? 1.201 8.026 16.141 1.00 86.31 86 LEU A N 1
ATOM 667 C CA . LEU A 1 86 ? 0.817 6.624 16.324 1.00 86.31 86 LEU A CA 1
ATOM 668 C C . LEU A 1 86 ? 1.995 5.672 16.436 1.00 86.31 86 LEU A C 1
ATOM 670 O O . LEU A 1 86 ? 1.829 4.565 16.948 1.00 86.31 86 LEU A O 1
ATOM 674 N N . GLN A 1 87 ? 3.187 6.091 16.015 1.00 83.38 87 GLN A N 1
ATOM 675 C CA . GLN A 1 87 ? 4.376 5.258 16.126 1.00 83.38 87 GLN A CA 1
ATOM 676 C C . GLN A 1 87 ? 4.643 4.855 17.584 1.00 83.38 87 GLN A C 1
ATOM 678 O O . GLN A 1 87 ? 4.881 3.680 17.854 1.00 83.38 87 GLN A O 1
ATOM 683 N N . GLY A 1 88 ? 4.514 5.794 18.529 1.00 85.50 88 GLY A N 1
ATOM 684 C CA . GLY A 1 88 ? 4.672 5.505 19.957 1.00 85.50 88 GLY A CA 1
ATOM 685 C C . GLY A 1 88 ? 3.559 4.611 20.514 1.00 85.50 88 GLY A C 1
ATOM 686 O O . GLY A 1 88 ? 3.822 3.722 21.318 1.00 85.50 88 GLY A O 1
ATOM 687 N N . PHE A 1 89 ? 2.322 4.791 20.044 1.00 91.38 89 PHE A N 1
ATOM 688 C CA . PHE A 1 89 ? 1.186 3.948 20.430 1.00 91.38 89 PHE A CA 1
ATOM 689 C C . PHE A 1 89 ? 1.379 2.487 19.990 1.00 91.38 89 PHE A C 1
ATOM 691 O O . PHE A 1 89 ? 1.202 1.571 20.786 1.00 91.38 89 PHE A O 1
ATOM 698 N N . LEU A 1 90 ? 1.820 2.260 18.750 1.00 90.25 90 LEU A N 1
ATOM 699 C CA . LEU A 1 90 ? 2.035 0.921 18.187 1.00 90.25 90 LEU A CA 1
ATOM 700 C C . LEU A 1 90 ? 3.238 0.170 18.780 1.00 90.25 90 LEU A C 1
ATOM 702 O O . LEU A 1 90 ? 3.359 -1.041 18.582 1.00 90.25 90 LEU A O 1
ATOM 706 N N . GLN A 1 91 ? 4.126 0.873 19.486 1.00 90.62 91 GLN A N 1
ATOM 707 C CA . GLN A 1 91 ? 5.274 0.297 20.193 1.00 90.62 91 GLN A CA 1
ATOM 708 C C . GLN A 1 91 ? 4.940 -0.178 21.616 1.00 90.62 91 GLN A C 1
ATOM 710 O O . GLN A 1 91 ? 5.796 -0.776 22.269 1.00 90.62 91 GLN A O 1
ATOM 715 N N . GLN A 1 92 ? 3.720 0.063 22.104 1.00 92.12 92 GLN A N 1
ATOM 716 C CA . GLN A 1 92 ? 3.309 -0.350 23.445 1.00 92.12 92 GLN A CA 1
ATOM 717 C C . GLN A 1 92 ? 3.328 -1.888 23.613 1.00 92.12 92 GLN A C 1
ATOM 719 O O . GLN A 1 92 ? 3.114 -2.619 22.636 1.00 92.12 92 GLN A O 1
ATOM 724 N N . PRO A 1 93 ? 3.591 -2.405 24.834 1.00 92.56 93 PRO A N 1
ATOM 725 C CA . PRO A 1 93 ? 3.759 -3.839 25.098 1.00 92.56 93 PRO A CA 1
ATOM 726 C C . PRO A 1 93 ? 2.607 -4.726 24.612 1.00 92.56 93 PR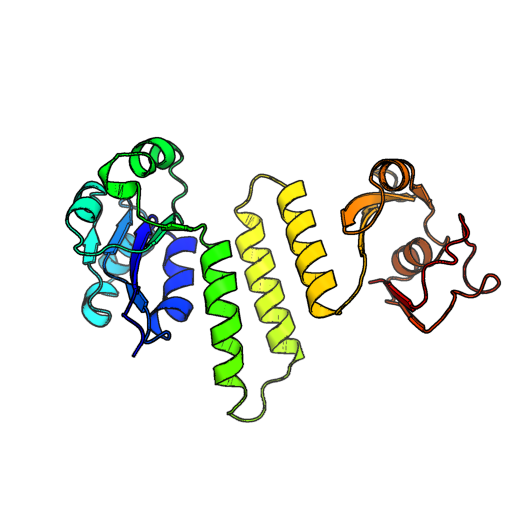O A C 1
ATOM 728 O O . PRO A 1 93 ? 2.844 -5.843 24.151 1.00 92.56 93 PRO A O 1
ATOM 731 N N . GLU A 1 94 ? 1.377 -4.222 24.672 1.00 91.81 94 GLU A N 1
ATOM 732 C CA . GLU A 1 94 ? 0.145 -4.893 24.253 1.00 91.81 94 GLU A CA 1
ATOM 733 C C . GLU A 1 94 ? 0.188 -5.301 22.777 1.00 91.81 94 GLU A C 1
ATOM 735 O O . GLU A 1 94 ? -0.347 -6.339 22.393 1.00 91.81 94 GLU A O 1
ATOM 740 N N . PHE A 1 95 ? 0.887 -4.526 21.945 1.00 94.12 95 PHE A N 1
ATOM 741 C CA . PHE A 1 95 ? 1.002 -4.791 20.518 1.00 94.12 95 PHE A CA 1
ATOM 742 C C . PHE A 1 95 ? 2.262 -5.564 20.152 1.00 94.12 95 PHE A C 1
ATOM 744 O O . PHE A 1 95 ? 2.472 -5.814 18.970 1.00 94.12 95 PHE A O 1
ATOM 751 N N . LYS A 1 96 ? 3.114 -5.971 21.102 1.00 90.94 96 LYS A N 1
ATOM 752 C CA . LYS A 1 96 ? 4.420 -6.597 20.812 1.00 90.94 96 LYS A CA 1
ATOM 753 C C . LYS A 1 96 ? 4.327 -7.762 19.818 1.00 90.94 96 LYS A C 1
ATOM 755 O O . LYS A 1 96 ? 5.145 -7.834 18.907 1.00 90.94 96 LYS A O 1
ATOM 760 N N . ASN A 1 97 ? 3.306 -8.606 19.956 1.00 90.50 97 ASN A N 1
ATOM 761 C CA . ASN A 1 97 ? 3.102 -9.798 19.122 1.00 90.50 97 ASN A CA 1
ATOM 762 C C . ASN A 1 97 ? 2.116 -9.590 17.960 1.00 90.50 97 ASN A C 1
ATOM 764 O O . ASN A 1 97 ? 1.803 -10.540 17.250 1.00 90.50 97 ASN A O 1
ATOM 768 N N . VAL A 1 98 ? 1.620 -8.367 17.772 1.00 95.50 98 VAL A N 1
ATOM 769 C CA . VAL A 1 98 ? 0.708 -8.021 16.678 1.00 95.50 98 VAL A CA 1
ATOM 770 C C . VAL A 1 98 ? 1.534 -7.637 15.454 1.00 95.50 98 VAL A C 1
ATOM 772 O O . VAL A 1 98 ? 2.474 -6.845 15.561 1.00 95.50 98 VAL A O 1
ATOM 775 N N . GLU A 1 99 ? 1.211 -8.185 14.289 1.00 93.56 99 GLU A N 1
ATOM 776 C CA . GLU A 1 99 ? 1.860 -7.826 13.029 1.00 93.56 99 GLU A CA 1
ATOM 777 C C . GLU A 1 99 ? 1.446 -6.403 12.626 1.00 93.56 99 GLU A C 1
ATOM 779 O O . GLU A 1 99 ? 0.271 -6.051 12.705 1.00 93.56 99 GLU A O 1
ATOM 784 N N . LYS A 1 100 ? 2.395 -5.558 12.209 1.00 91.81 100 LYS A N 1
ATOM 785 C CA . LYS A 1 100 ? 2.091 -4.201 11.730 1.00 91.81 100 LYS A CA 1
ATOM 786 C C . LYS A 1 100 ? 2.348 -4.141 10.241 1.00 91.81 100 LYS A C 1
ATOM 788 O O . LYS A 1 100 ? 3.445 -4.467 9.795 1.00 91.81 100 LYS A O 1
ATOM 793 N N . LEU A 1 101 ? 1.351 -3.695 9.495 1.00 85.56 101 LEU A N 1
ATOM 794 C CA . LEU A 1 101 ? 1.426 -3.555 8.050 1.00 85.56 101 LEU A CA 1
ATOM 795 C C . LEU A 1 101 ? 1.145 -2.116 7.636 1.00 85.56 101 LEU A C 1
ATOM 797 O O . LEU A 1 101 ? 0.354 -1.404 8.259 1.00 85.56 101 LEU A O 1
ATOM 801 N N . SER A 1 102 ? 1.776 -1.709 6.540 1.00 84.81 102 SER A N 1
ATOM 802 C CA . SER A 1 102 ? 1.345 -0.526 5.808 1.00 84.81 102 SER A CA 1
ATOM 803 C C . SER A 1 102 ? 0.124 -0.866 4.937 1.00 84.81 102 SER A C 1
ATOM 805 O O . SER A 1 102 ? -0.113 -2.045 4.632 1.00 84.81 102 SER A O 1
ATOM 807 N N . PRO A 1 103 ? -0.643 0.140 4.484 1.00 79.31 103 PRO A N 1
ATOM 808 C CA . PRO A 1 103 ? -1.749 -0.070 3.553 1.00 79.31 103 PRO A CA 1
ATOM 809 C C . PRO A 1 103 ? -1.279 -0.738 2.263 1.00 79.31 103 PRO A C 1
ATOM 811 O O . PRO A 1 103 ? -1.926 -1.654 1.764 1.00 79.31 103 PRO A O 1
ATOM 814 N N . LEU A 1 104 ? -0.105 -0.340 1.767 1.00 72.25 104 LEU A N 1
ATOM 815 C CA . LEU A 1 104 ? 0.513 -0.941 0.594 1.00 72.25 104 LEU A CA 1
ATOM 816 C C . LEU A 1 104 ? 0.833 -2.423 0.818 1.00 72.25 104 LEU A C 1
ATOM 818 O O . LEU A 1 104 ? 0.475 -3.247 -0.019 1.00 72.25 104 LEU A O 1
ATOM 822 N N . SER A 1 105 ? 1.454 -2.788 1.944 1.00 72.38 105 SER A N 1
ATOM 823 C CA . SER A 1 105 ? 1.742 -4.194 2.250 1.00 72.38 105 SER A CA 1
ATOM 824 C C . SER A 1 105 ? 0.458 -5.022 2.296 1.00 72.38 105 SER A C 1
ATOM 826 O O . SER A 1 105 ? 0.409 -6.115 1.736 1.00 72.38 105 SER A O 1
ATOM 828 N N . ALA A 1 106 ? -0.609 -4.484 2.895 1.00 79.50 106 ALA A N 1
ATOM 829 C CA . ALA A 1 106 ? -1.913 -5.139 2.909 1.00 79.50 106 ALA A CA 1
ATOM 830 C C . ALA A 1 106 ? -2.492 -5.314 1.491 1.00 79.50 106 ALA A C 1
ATOM 832 O O . ALA A 1 106 ? -2.933 -6.410 1.132 1.00 79.50 106 ALA A O 1
ATOM 833 N N . LYS A 1 107 ? -2.436 -4.267 0.658 1.00 73.69 107 LYS A N 1
ATOM 834 C CA . LYS A 1 107 ? -2.853 -4.311 -0.753 1.00 73.69 107 LYS A CA 1
ATOM 835 C C . LYS A 1 107 ? -2.051 -5.337 -1.551 1.00 73.69 107 LYS A C 1
ATOM 837 O O . LYS A 1 107 ? -2.641 -6.081 -2.317 1.00 73.69 107 LYS A O 1
ATOM 842 N N . LEU A 1 108 ? -0.744 -5.462 -1.345 1.00 67.19 108 LEU A N 1
ATOM 843 C CA . LEU A 1 108 ? 0.069 -6.455 -2.054 1.00 67.19 108 LEU A CA 1
ATOM 844 C C . LEU A 1 108 ? -0.261 -7.889 -1.614 1.00 67.19 108 LEU A C 1
ATOM 846 O O . LEU A 1 108 ? -0.516 -8.755 -2.450 1.00 67.19 108 LEU A O 1
ATOM 850 N N . ILE A 1 109 ? -0.321 -8.145 -0.302 1.00 72.56 109 ILE A N 1
ATOM 851 C CA . ILE A 1 109 ? -0.553 -9.491 0.249 1.00 72.56 109 ILE A CA 1
ATOM 852 C C . ILE A 1 109 ? -1.937 -10.027 -0.140 1.00 72.56 109 ILE A C 1
ATOM 854 O O . ILE A 1 109 ? -2.081 -11.212 -0.468 1.00 72.56 109 ILE A O 1
ATOM 858 N N . TRP A 1 110 ? -2.964 -9.175 -0.086 1.00 76.44 110 TRP A N 1
ATOM 859 C CA . TRP A 1 110 ? -4.353 -9.601 -0.278 1.00 76.44 110 TRP A CA 1
ATOM 860 C C . TRP A 1 110 ? -4.978 -9.139 -1.594 1.00 76.44 110 TRP A C 1
ATOM 862 O O . TRP A 1 110 ? -5.846 -9.839 -2.110 1.00 76.44 110 TRP A O 1
ATOM 872 N N . GLY A 1 111 ? -4.496 -8.055 -2.195 1.00 64.00 111 GLY A N 1
ATOM 873 C CA . GLY A 1 111 ? -4.925 -7.594 -3.520 1.00 64.00 111 GLY A CA 1
ATOM 874 C C . GLY A 1 111 ? -4.422 -8.488 -4.653 1.00 64.00 111 GLY A C 1
ATOM 875 O O . GLY A 1 111 ? -5.178 -8.779 -5.568 1.00 64.00 111 GLY A O 1
ATOM 876 N N . MET A 1 112 ? -3.224 -9.080 -4.565 1.00 53.75 112 MET A N 1
ATOM 877 C CA . MET A 1 112 ? -2.805 -10.074 -5.573 1.00 53.75 112 MET A CA 1
ATOM 878 C C . MET A 1 112 ? -3.626 -11.376 -5.502 1.00 53.75 112 MET A C 1
ATOM 880 O O . MET A 1 112 ? -3.853 -12.047 -6.510 1.00 53.75 112 MET A O 1
ATOM 884 N N . LYS A 1 113 ? -4.109 -11.754 -4.308 1.00 50.94 113 LYS A N 1
ATOM 885 C CA . LYS A 1 113 ? -5.003 -12.916 -4.139 1.00 50.94 113 LYS A CA 1
ATOM 886 C C . LYS A 1 113 ? -6.422 -12.643 -4.640 1.00 50.94 113 LYS A C 1
ATOM 888 O O . LYS A 1 113 ? -7.090 -13.590 -5.050 1.00 50.94 113 LYS A O 1
ATOM 893 N N . TYR A 1 114 ? -6.857 -11.385 -4.636 1.00 44.53 114 TYR A N 1
ATOM 894 C CA . TYR A 1 114 ? -8.132 -10.947 -5.205 1.00 44.53 114 TYR A CA 1
ATOM 895 C C . TYR A 1 114 ? -8.211 -11.249 -6.714 1.00 44.53 114 TYR A C 1
ATOM 897 O O . TYR A 1 114 ? -9.240 -11.720 -7.199 1.00 44.53 114 TYR A O 1
ATOM 905 N N . GLU A 1 115 ? -7.106 -11.107 -7.452 1.00 42.81 115 GLU A N 1
ATOM 906 C CA . GLU A 1 115 ? -7.111 -11.309 -8.907 1.00 42.81 115 GLU A CA 1
ATOM 907 C C . GLU A 1 115 ? -7.154 -12.784 -9.336 1.00 42.81 115 GLU A C 1
ATOM 909 O O . GLU A 1 115 ? -7.830 -13.110 -10.311 1.00 42.81 115 GLU A O 1
ATOM 914 N N . LYS A 1 116 ? -6.571 -13.721 -8.570 1.00 39.00 116 LYS A N 1
ATOM 915 C CA . LYS A 1 116 ? -6.678 -15.166 -8.885 1.00 39.00 116 LYS A CA 1
ATOM 916 C C . LYS A 1 116 ? -8.115 -15.706 -8.830 1.00 39.00 116 LYS A C 1
ATOM 918 O O . LYS A 1 116 ? -8.397 -16.715 -9.474 1.00 39.00 116 LYS A O 1
ATOM 923 N N . PHE A 1 117 ? -9.024 -15.057 -8.095 1.00 39.69 117 PHE A N 1
ATOM 924 C CA . PHE A 1 117 ? -10.424 -15.488 -7.974 1.00 39.69 117 PHE A CA 1
ATOM 925 C C . PHE A 1 117 ? -11.380 -14.826 -8.981 1.00 39.69 117 PHE A C 1
ATOM 927 O O . PHE A 1 117 ? -12.467 -15.361 -9.196 1.00 39.69 117 PHE A O 1
ATOM 934 N N . LYS A 1 118 ? -10.979 -13.740 -9.661 1.00 39.75 118 LYS A N 1
ATOM 935 C CA . LYS A 1 118 ? -11.773 -13.123 -10.744 1.00 39.75 118 LYS A CA 1
ATOM 936 C C . LYS A 1 118 ? -11.531 -13.748 -12.126 1.00 39.75 118 LYS A C 1
ATOM 938 O O . LYS A 1 118 ? -12.383 -13.636 -12.997 1.00 39.75 118 LYS A O 1
ATOM 943 N N . VAL A 1 119 ? -10.436 -14.493 -12.304 1.00 43.72 119 VAL A N 1
ATOM 944 C CA . VAL A 1 119 ? -10.047 -15.148 -13.578 1.00 43.72 119 VAL A CA 1
ATOM 945 C C . VAL A 1 119 ? -10.989 -16.296 -14.008 1.00 43.72 119 VAL A C 1
ATOM 947 O O . VAL A 1 119 ? -10.831 -16.852 -15.089 1.00 43.72 119 VAL A O 1
ATOM 950 N N . LYS A 1 120 ? -12.016 -16.649 -13.221 1.00 38.25 120 LYS A N 1
ATOM 951 C CA . LYS A 1 120 ? -13.015 -17.666 -13.613 1.00 38.25 120 LYS A CA 1
ATOM 952 C C . LYS A 1 120 ? -14.301 -17.125 -14.255 1.00 38.25 120 LYS A C 1
ATOM 954 O O . LYS A 1 120 ? -15.154 -17.935 -14.601 1.00 38.25 120 LYS A O 1
ATOM 959 N N . GLY A 1 121 ? -14.445 -15.812 -14.440 1.00 38.41 121 GLY A N 1
ATOM 960 C CA . GLY A 1 121 ? -15.603 -15.213 -15.113 1.00 38.41 121 GLY A CA 1
ATOM 961 C C . GLY A 1 121 ? -15.183 -14.347 -16.297 1.00 38.41 121 GLY A C 1
ATOM 962 O O . GLY A 1 121 ? -14.589 -13.298 -16.099 1.00 38.41 121 GLY A O 1
ATOM 963 N N . GLU A 1 122 ? -15.461 -14.850 -17.497 1.00 41.16 122 GLU A N 1
ATOM 964 C CA . GLU A 1 122 ? -15.568 -14.193 -18.811 1.00 41.16 122 GLU A CA 1
ATOM 965 C C . GLU A 1 122 ? -15.098 -12.723 -18.962 1.00 41.16 122 GLU A C 1
ATOM 967 O O . GLU A 1 122 ? -15.672 -11.789 -18.408 1.00 41.16 122 GLU A O 1
ATOM 972 N N . GLY A 1 123 ? -14.123 -12.519 -19.860 1.00 48.25 123 GLY A N 1
ATOM 973 C CA . GLY A 1 123 ? -14.135 -11.393 -20.805 1.00 48.25 123 GLY A CA 1
ATOM 974 C C . GLY A 1 123 ? -13.762 -9.988 -20.318 1.00 48.25 123 GLY A C 1
ATOM 975 O O . GLY A 1 123 ? -14.270 -9.027 -20.891 1.00 48.25 123 GLY A O 1
ATOM 976 N N . VAL A 1 124 ? -12.884 -9.819 -19.324 1.00 41.41 124 VAL A N 1
ATOM 977 C CA . VAL A 1 124 ? -12.368 -8.482 -18.960 1.00 41.41 124 VAL A CA 1
ATOM 978 C C . VAL A 1 124 ? -10.982 -8.257 -19.566 1.00 41.41 124 VAL A C 1
ATOM 980 O O . VAL A 1 124 ? -10.046 -9.011 -19.308 1.00 41.41 124 VAL A O 1
ATOM 983 N N . ASP A 1 125 ? -10.880 -7.208 -20.382 1.00 47.69 125 ASP A N 1
ATOM 984 C CA . ASP A 1 125 ? -9.681 -6.771 -21.096 1.00 47.69 125 ASP A CA 1
ATOM 985 C C . ASP A 1 125 ? -8.479 -6.614 -20.146 1.00 47.69 125 ASP A C 1
ATOM 987 O O . ASP A 1 125 ? -8.472 -5.769 -19.246 1.00 47.69 125 ASP A O 1
ATOM 991 N N . SER A 1 126 ? -7.444 -7.435 -20.344 1.00 43.41 126 SER A N 1
ATOM 992 C CA . SER A 1 126 ? -6.219 -7.433 -19.536 1.00 43.41 126 SER A CA 1
ATOM 993 C C . SER A 1 126 ? -5.523 -6.065 -19.507 1.00 43.41 126 SER A C 1
ATOM 995 O O . SER A 1 126 ? -4.783 -5.776 -18.567 1.00 43.41 126 SER A O 1
ATOM 997 N N . HIS A 1 127 ? -5.797 -5.193 -20.485 1.00 39.69 127 HIS A N 1
ATOM 998 C CA . HIS A 1 127 ? -5.286 -3.821 -20.517 1.00 39.69 127 HIS A CA 1
ATOM 999 C C . HIS A 1 127 ? -5.991 -2.922 -19.496 1.00 39.69 127 HIS A C 1
ATOM 1001 O O . HIS A 1 127 ? -5.333 -2.131 -18.824 1.00 39.69 127 HIS A O 1
ATOM 1007 N N . ALA A 1 128 ? -7.306 -3.073 -19.316 1.00 39.66 128 ALA A N 1
ATOM 1008 C CA . ALA A 1 128 ? -8.059 -2.336 -18.303 1.00 39.66 128 ALA A CA 1
ATOM 1009 C C . ALA A 1 128 ? -7.636 -2.737 -16.881 1.00 39.66 128 ALA A C 1
ATOM 1011 O O . ALA A 1 128 ? -7.585 -1.885 -15.997 1.00 39.66 128 ALA A O 1
ATOM 1012 N N . ILE A 1 129 ? -7.275 -4.012 -16.696 1.00 43.44 129 ILE A N 1
ATOM 1013 C CA . ILE A 1 129 ? -6.774 -4.569 -15.433 1.00 43.44 129 ILE A CA 1
ATOM 1014 C C . ILE A 1 129 ? -5.383 -4.011 -15.108 1.00 43.44 129 ILE A C 1
ATOM 1016 O O . ILE A 1 129 ? -5.170 -3.474 -14.023 1.00 43.44 129 ILE A O 1
ATOM 1020 N N . LEU A 1 130 ? -4.448 -4.039 -16.065 1.00 43.97 130 LEU A N 1
ATOM 1021 C CA . LEU A 1 130 ? -3.124 -3.438 -15.881 1.00 43.97 130 LEU A CA 1
ATOM 1022 C C . LEU A 1 130 ? -3.223 -1.932 -15.591 1.00 43.97 130 LEU A C 1
ATOM 1024 O O . LEU A 1 130 ? -2.528 -1.423 -14.715 1.00 43.97 130 LEU A O 1
ATOM 1028 N N . LEU A 1 131 ? -4.116 -1.224 -16.289 1.00 41.56 131 LEU A N 1
ATOM 1029 C CA . LEU A 1 131 ? -4.352 0.204 -16.086 1.00 41.56 131 LEU A CA 1
ATOM 1030 C C . LEU A 1 131 ? -4.983 0.509 -14.724 1.00 41.56 131 LEU A C 1
ATOM 1032 O O . LEU A 1 131 ? -4.617 1.515 -14.119 1.00 41.56 131 LEU A O 1
ATOM 1036 N N . SER A 1 132 ? -5.891 -0.328 -14.209 1.00 43.88 132 SER A N 1
ATOM 1037 C CA . SER A 1 132 ? -6.447 -0.149 -12.862 1.00 43.88 132 SER A CA 1
ATOM 1038 C C . SER A 1 132 ? -5.410 -0.415 -11.778 1.00 43.88 132 SER A C 1
ATOM 1040 O O . SER A 1 132 ? -5.289 0.390 -10.860 1.00 43.88 132 SER A O 1
ATOM 1042 N N . SER A 1 133 ? -4.603 -1.467 -11.921 1.00 44.19 133 SER A N 1
ATOM 1043 C CA . SER A 1 133 ? -3.567 -1.820 -10.945 1.00 44.19 133 SER A CA 1
ATOM 1044 C C . SER A 1 133 ? -2.428 -0.796 -10.955 1.00 44.19 133 SER A C 1
ATOM 1046 O O . SER A 1 133 ? -1.976 -0.359 -9.899 1.00 44.19 133 SER A O 1
ATOM 1048 N N . LEU A 1 134 ? -2.039 -0.296 -12.135 1.00 45.16 134 LEU A N 1
ATOM 1049 C CA . LEU A 1 134 ? -1.108 0.826 -12.267 1.00 45.16 134 LEU A CA 1
ATOM 1050 C C . LEU A 1 134 ? -1.685 2.112 -11.663 1.00 45.16 134 LEU A C 1
ATOM 1052 O O . LEU A 1 134 ? -0.961 2.856 -11.011 1.00 45.16 134 LEU A O 1
ATOM 1056 N N . ARG A 1 135 ? -2.983 2.380 -11.842 1.00 45.47 135 ARG A N 1
ATOM 1057 C CA . ARG A 1 135 ? -3.654 3.565 -11.290 1.00 45.47 135 ARG A CA 1
ATOM 1058 C C . ARG A 1 135 ? -3.778 3.514 -9.769 1.00 45.47 135 ARG A C 1
ATOM 1060 O O . ARG A 1 135 ? -3.585 4.539 -9.129 1.00 45.47 135 ARG A O 1
ATOM 1067 N N . GLU A 1 136 ? -4.060 2.354 -9.188 1.00 50.53 136 GLU A N 1
ATOM 1068 C CA . GLU A 1 136 ? -4.095 2.163 -7.732 1.00 50.53 136 GLU A CA 1
ATOM 1069 C C . GLU A 1 136 ? -2.707 2.290 -7.105 1.00 50.53 136 GLU A C 1
ATOM 1071 O O . GLU A 1 136 ? -2.565 2.894 -6.040 1.00 50.53 136 GLU A O 1
ATOM 1076 N N . VAL A 1 137 ? -1.680 1.796 -7.801 1.00 48.31 137 VAL A N 1
ATOM 1077 C CA . VAL A 1 137 ? -0.282 2.047 -7.457 1.00 48.31 137 VAL A CA 1
ATOM 1078 C C . VAL A 1 137 ? -0.023 3.557 -7.528 1.00 48.31 137 VAL A C 1
ATOM 1080 O O . VAL A 1 137 ? 0.293 4.146 -6.506 1.00 48.31 137 VAL A O 1
ATOM 1083 N N . VAL A 1 138 ? -0.288 4.237 -8.649 1.00 47.66 138 VAL A N 1
ATOM 1084 C CA . VAL A 1 138 ? -0.110 5.702 -8.811 1.00 47.66 138 VAL A CA 1
ATOM 1085 C C . VAL A 1 138 ? -0.879 6.541 -7.771 1.00 47.66 138 VAL A C 1
ATOM 1087 O O . VAL A 1 138 ? -0.389 7.590 -7.347 1.00 47.66 138 VAL A O 1
ATOM 1090 N N . ASP A 1 139 ? -2.046 6.091 -7.313 1.00 45.88 139 ASP A N 1
ATOM 1091 C CA . ASP A 1 139 ? -2.825 6.770 -6.273 1.00 45.88 139 ASP A CA 1
ATOM 1092 C C . ASP A 1 139 ? -2.246 6.559 -4.862 1.00 45.88 139 ASP A C 1
ATOM 1094 O O . ASP A 1 139 ? -2.211 7.512 -4.082 1.00 45.88 139 ASP A O 1
ATOM 1098 N N . ALA A 1 140 ? -1.739 5.363 -4.540 1.00 42.56 140 ALA A N 1
ATOM 1099 C CA . ALA A 1 140 ? -1.018 5.090 -3.288 1.00 42.56 140 ALA A CA 1
ATOM 1100 C C . ALA A 1 140 ? 0.330 5.839 -3.224 1.00 42.56 140 ALA A C 1
ATOM 1102 O O . ALA A 1 140 ? 0.789 6.257 -2.163 1.00 42.56 140 ALA A O 1
ATOM 1103 N N . ILE A 1 141 ? 0.928 6.070 -4.390 1.00 40.62 141 ILE A N 1
ATOM 1104 C CA . ILE A 1 141 ? 2.190 6.780 -4.612 1.00 40.62 141 ILE A CA 1
ATOM 1105 C C . ILE A 1 141 ? 2.103 8.281 -4.276 1.00 40.62 141 ILE A C 1
ATOM 1107 O O . ILE A 1 141 ? 3.096 8.881 -3.867 1.00 40.62 141 ILE A O 1
ATOM 1111 N N . ARG A 1 142 ? 0.922 8.907 -4.391 1.00 39.66 142 ARG A N 1
ATOM 1112 C CA . ARG A 1 142 ? 0.728 10.320 -4.002 1.00 39.66 142 ARG A CA 1
ATOM 1113 C C . ARG A 1 142 ? 0.847 10.565 -2.493 1.00 39.66 142 ARG A C 1
ATOM 1115 O O . ARG A 1 142 ? 0.958 11.720 -2.092 1.00 39.66 142 ARG A O 1
ATOM 1122 N N . LEU A 1 143 ? 0.813 9.511 -1.676 1.00 42.62 143 LEU A N 1
ATOM 1123 C CA . LEU A 1 143 ? 0.784 9.586 -0.212 1.00 42.62 143 LEU A CA 1
ATOM 1124 C C . LEU A 1 143 ? 2.156 9.331 0.442 1.00 42.62 143 LEU A C 1
ATOM 1126 O O . LEU A 1 143 ? 2.299 9.526 1.645 1.00 42.62 143 LEU A O 1
ATOM 1130 N N . THR A 1 144 ? 3.177 8.928 -0.325 1.00 41.25 144 THR A N 1
ATOM 1131 C CA . THR A 1 144 ? 4.537 8.685 0.185 1.00 41.25 144 THR A CA 1
ATOM 1132 C C . THR A 1 144 ? 5.440 9.891 -0.087 1.00 41.25 144 THR A C 1
ATOM 1134 O O . THR A 1 144 ? 5.737 10.195 -1.241 1.00 41.25 144 THR A O 1
ATOM 1137 N N . SER A 1 145 ? 5.921 10.566 0.961 1.00 50.41 145 SER A N 1
ATOM 1138 C CA . SER A 1 145 ? 6.853 11.703 0.840 1.00 50.41 145 SER A CA 1
ATOM 1139 C C . SER A 1 145 ? 8.276 11.323 0.381 1.00 50.41 145 SER A C 1
ATOM 1141 O O . SER A 1 145 ? 9.094 12.222 0.188 1.00 50.41 145 SER A O 1
ATOM 1143 N N . ASP A 1 146 ? 8.592 10.036 0.171 1.00 60.59 146 ASP A N 1
ATOM 1144 C CA . ASP A 1 146 ? 9.903 9.590 -0.325 1.00 60.59 146 ASP A CA 1
ATOM 1145 C C . ASP A 1 146 ? 9.842 9.072 -1.774 1.00 60.59 146 ASP A C 1
ATOM 1147 O O . ASP A 1 146 ? 9.472 7.935 -2.075 1.00 60.59 146 ASP A O 1
ATOM 1151 N N . ARG A 1 147 ? 10.267 9.940 -2.699 1.00 65.56 147 ARG A N 1
ATOM 1152 C CA . ARG A 1 147 ? 10.366 9.666 -4.139 1.00 65.56 147 ARG A CA 1
ATOM 1153 C C . ARG A 1 147 ? 11.253 8.459 -4.466 1.00 65.56 147 ARG A C 1
ATOM 1155 O O . ARG A 1 147 ? 11.031 7.819 -5.490 1.00 65.56 147 ARG A O 1
ATOM 1162 N N . LYS A 1 148 ? 12.283 8.157 -3.672 1.00 68.06 148 LYS A N 1
ATOM 1163 C CA . LYS A 1 148 ? 13.201 7.049 -3.980 1.00 68.06 148 LYS A CA 1
ATOM 1164 C C . LYS A 1 148 ? 12.608 5.700 -3.610 1.00 68.06 148 LYS A C 1
ATOM 1166 O O . LYS A 1 148 ? 12.714 4.772 -4.407 1.00 68.06 148 LYS A O 1
ATOM 1171 N N . GLU A 1 149 ? 11.961 5.602 -2.453 1.00 62.19 149 GLU A N 1
ATOM 1172 C CA . GLU A 1 149 ? 11.255 4.382 -2.037 1.00 62.19 149 GLU A CA 1
ATOM 1173 C C . GLU A 1 149 ? 10.157 4.016 -3.037 1.00 62.19 149 GLU A C 1
ATOM 1175 O O . GLU A 1 149 ? 10.026 2.867 -3.457 1.00 62.19 149 GLU A O 1
ATOM 1180 N N . LEU A 1 150 ? 9.449 5.038 -3.510 1.00 63.03 150 LEU A N 1
ATOM 1181 C CA . LEU A 1 150 ? 8.484 4.950 -4.589 1.00 63.03 150 LEU A CA 1
ATOM 1182 C C . LEU A 1 150 ? 9.061 4.328 -5.873 1.00 63.03 150 LEU A C 1
ATOM 1184 O O . LEU A 1 150 ? 8.539 3.340 -6.394 1.00 63.03 150 LEU A O 1
ATOM 1188 N N . LEU A 1 151 ? 10.125 4.926 -6.413 1.00 69.62 151 LEU A N 1
ATOM 1189 C CA . LEU A 1 151 ? 10.713 4.468 -7.672 1.00 69.62 151 LEU A CA 1
ATOM 1190 C C . LEU A 1 151 ? 11.308 3.063 -7.523 1.00 69.62 151 LEU A C 1
ATOM 1192 O O . LEU A 1 151 ? 11.273 2.287 -8.476 1.00 69.62 151 LEU A O 1
ATOM 1196 N N . SER A 1 152 ? 11.792 2.724 -6.324 1.00 73.06 152 SER A N 1
ATOM 1197 C CA . SER A 1 152 ? 12.261 1.381 -5.971 1.00 73.06 152 SER A CA 1
ATOM 11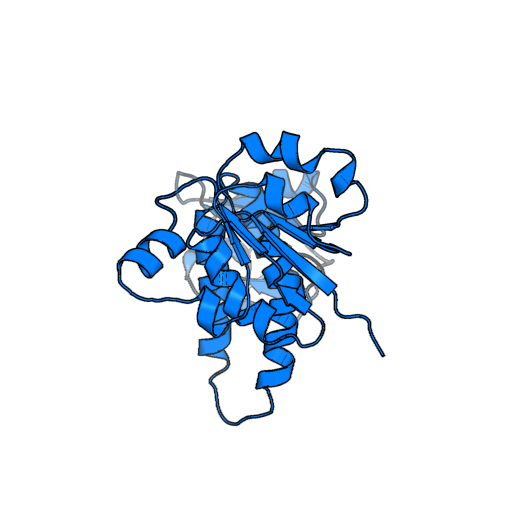98 C C . SER A 1 152 ? 11.149 0.347 -6.093 1.00 73.06 152 SER A C 1
ATOM 1200 O O . SER A 1 152 ? 11.297 -0.659 -6.785 1.00 73.06 152 SER A O 1
ATOM 1202 N N . LEU A 1 153 ? 10.000 0.625 -5.473 1.00 64.56 153 LEU A N 1
ATOM 1203 C CA . LEU A 1 153 ? 8.844 -0.260 -5.511 1.00 64.56 153 LEU A CA 1
ATOM 1204 C C . LEU A 1 153 ? 8.340 -0.471 -6.941 1.00 64.56 153 LEU A C 1
ATOM 1206 O O . LEU A 1 153 ? 8.122 -1.609 -7.349 1.00 64.56 153 LEU A O 1
ATOM 1210 N N . LEU A 1 154 ? 8.182 0.612 -7.708 1.00 72.00 154 LEU A N 1
ATOM 1211 C CA . LEU A 1 154 ? 7.757 0.539 -9.108 1.00 72.00 154 LEU A CA 1
ATOM 1212 C C . LEU A 1 154 ? 8.702 -0.328 -9.939 1.00 72.00 154 LEU A C 1
ATOM 1214 O O . LEU A 1 154 ? 8.249 -1.169 -10.716 1.00 72.00 154 LEU A O 1
ATOM 1218 N N . LEU A 1 155 ? 10.011 -0.148 -9.753 1.00 81.62 155 LEU A N 1
ATOM 1219 C CA . LEU A 1 155 ? 11.008 -0.930 -10.465 1.00 81.62 155 LEU A CA 1
ATOM 1220 C C . LEU A 1 155 ? 10.941 -2.415 -10.084 1.00 81.62 155 LEU A C 1
ATOM 1222 O O . LEU A 1 155 ? 10.975 -3.263 -10.973 1.00 81.62 155 LEU A O 1
ATOM 1226 N N . ARG A 1 156 ? 10.792 -2.741 -8.795 1.00 73.88 156 ARG A N 1
ATOM 1227 C CA . ARG A 1 156 ? 10.637 -4.132 -8.334 1.00 73.88 156 ARG A CA 1
ATOM 1228 C C . ARG A 1 156 ? 9.412 -4.802 -8.940 1.00 73.88 156 ARG A C 1
ATOM 1230 O O . ARG A 1 156 ? 9.533 -5.893 -9.484 1.00 73.88 156 ARG A O 1
ATOM 1237 N N . LEU A 1 157 ? 8.266 -4.122 -8.926 1.00 66.00 157 LEU A N 1
ATOM 1238 C CA . LEU A 1 157 ? 7.033 -4.641 -9.521 1.00 66.00 157 LEU A CA 1
ATOM 1239 C C . LEU A 1 157 ? 7.183 -4.883 -11.028 1.00 66.00 157 LEU A C 1
ATOM 1241 O O . LEU A 1 157 ? 6.709 -5.899 -11.534 1.00 66.00 157 LEU A O 1
ATOM 1245 N N . ALA A 1 158 ? 7.859 -3.983 -11.747 1.00 76.00 158 ALA A N 1
ATOM 1246 C CA . ALA A 1 158 ? 8.128 -4.155 -13.173 1.00 76.00 158 ALA A CA 1
ATOM 1247 C C . ALA A 1 158 ? 9.042 -5.362 -13.444 1.00 76.00 158 ALA A C 1
ATOM 1249 O O . ALA A 1 158 ? 8.770 -6.143 -14.356 1.00 76.00 158 ALA A O 1
ATOM 1250 N N . ILE A 1 159 ? 10.090 -5.546 -12.635 1.00 80.19 159 ILE A N 1
ATOM 1251 C CA . ILE A 1 159 ? 11.005 -6.692 -12.732 1.00 80.19 159 ILE A CA 1
ATOM 1252 C C . ILE A 1 159 ? 10.255 -8.004 -12.480 1.00 80.19 159 ILE A C 1
ATOM 1254 O O . ILE A 1 159 ? 10.356 -8.927 -13.284 1.00 80.19 159 ILE A O 1
ATOM 1258 N N . GLU A 1 160 ? 9.453 -8.072 -11.417 1.00 69.50 160 GLU A N 1
ATOM 1259 C CA . GLU A 1 160 ? 8.662 -9.259 -11.075 1.00 69.50 160 GLU A CA 1
ATOM 1260 C C . GLU A 1 160 ? 7.616 -9.582 -12.151 1.00 69.50 160 GLU A C 1
ATOM 1262 O O . GLU A 1 160 ? 7.513 -10.725 -12.592 1.00 69.50 160 GLU A O 1
ATOM 1267 N N . SER A 1 161 ? 6.883 -8.575 -12.636 1.00 62.25 161 SER A N 1
ATOM 1268 C CA . SER A 1 161 ? 5.814 -8.758 -13.632 1.00 62.25 161 SER A CA 1
ATOM 1269 C C . SER A 1 161 ? 6.338 -9.201 -14.998 1.00 62.25 161 SER A C 1
ATOM 1271 O O . SER A 1 161 ? 5.634 -9.874 -15.748 1.00 62.25 161 SER A O 1
ATOM 1273 N N . THR A 1 162 ? 7.571 -8.819 -15.330 1.00 76.44 162 THR A N 1
ATOM 1274 C CA . THR A 1 162 ? 8.245 -9.214 -16.576 1.00 76.44 162 THR A CA 1
ATOM 1275 C C . THR A 1 162 ? 9.130 -10.446 -16.407 1.00 76.44 162 THR A C 1
ATOM 1277 O O . THR A 1 162 ? 9.683 -10.936 -17.391 1.00 76.44 162 THR A O 1
ATOM 1280 N N . ASN A 1 163 ? 9.250 -10.963 -15.179 1.00 81.00 163 ASN A N 1
ATOM 1281 C CA . ASN A 1 163 ? 10.140 -12.061 -14.816 1.00 81.00 163 ASN A CA 1
ATOM 1282 C C . ASN A 1 163 ? 11.607 -11.798 -15.231 1.00 81.00 163 ASN A C 1
ATOM 1284 O O . ASN A 1 163 ? 12.317 -12.705 -15.670 1.00 81.00 163 ASN A O 1
ATOM 1288 N N . ALA A 1 164 ? 12.039 -10.536 -15.134 1.00 86.31 164 ALA A N 1
ATOM 1289 C CA . ALA A 1 164 ? 13.389 -10.096 -15.468 1.00 86.31 164 ALA A CA 1
ATOM 1290 C C . ALA A 1 164 ? 14.376 -10.363 -14.317 1.00 86.31 164 ALA A C 1
ATOM 1292 O O . ALA A 1 164 ? 14.001 -10.406 -13.150 1.00 86.31 164 ALA A O 1
ATOM 1293 N N . GLU A 1 165 ? 15.666 -10.503 -14.634 1.00 90.06 165 GLU A N 1
ATOM 1294 C CA . GLU A 1 165 ? 16.713 -10.705 -13.615 1.00 90.06 165 GLU A CA 1
ATOM 1295 C C . GLU A 1 165 ? 17.180 -9.392 -12.966 1.00 90.06 165 GLU A C 1
ATOM 1297 O O . GLU A 1 165 ? 17.631 -9.376 -11.821 1.00 90.06 165 GLU A O 1
ATOM 1302 N N . LYS A 1 166 ? 17.139 -8.289 -13.721 1.00 90.88 166 LYS A N 1
ATOM 1303 C CA . LYS A 1 166 ? 17.692 -6.979 -13.346 1.00 90.88 166 LYS A CA 1
ATOM 1304 C C . LYS A 1 166 ? 16.872 -5.872 -13.998 1.00 90.88 166 LYS A C 1
ATOM 1306 O O . LYS A 1 166 ? 16.294 -6.079 -15.064 1.00 90.88 166 LYS A O 1
ATOM 1311 N N . GLY A 1 167 ? 16.903 -4.670 -13.428 1.00 91.19 167 GLY A N 1
ATOM 1312 C CA . GLY A 1 167 ? 16.238 -3.508 -14.017 1.00 91.19 167 GLY A CA 1
ATOM 1313 C C . GLY A 1 167 ? 16.808 -2.179 -13.538 1.00 91.19 167 GLY A C 1
ATOM 1314 O O . GLY A 1 167 ? 17.505 -2.106 -12.528 1.00 91.19 167 GLY A O 1
ATOM 1315 N N . SER A 1 168 ? 16.516 -1.112 -14.280 1.00 91.25 168 SER A N 1
ATOM 1316 C CA . SER A 1 168 ? 16.855 0.258 -13.889 1.00 91.25 168 SER A CA 1
ATOM 1317 C C . SER A 1 168 ? 15.794 1.244 -14.352 1.00 91.25 168 SER A C 1
ATOM 1319 O O . SER A 1 168 ? 15.300 1.125 -15.470 1.00 91.25 168 SER A O 1
ATOM 1321 N N . LEU A 1 169 ? 15.524 2.258 -13.534 1.00 90.44 169 LEU A N 1
ATOM 1322 C CA . LEU A 1 169 ? 14.680 3.396 -13.873 1.00 90.44 169 LEU A CA 1
ATOM 1323 C C . LEU A 1 169 ? 15.564 4.628 -14.058 1.00 90.44 169 LEU A C 1
ATOM 1325 O O . LEU A 1 169 ? 16.353 4.992 -13.178 1.00 90.44 169 LEU A O 1
ATOM 1329 N N . MET A 1 170 ? 15.439 5.263 -15.223 1.00 91.06 170 MET A N 1
ATOM 1330 C CA . MET A 1 170 ? 16.242 6.424 -15.593 1.00 91.06 170 MET A CA 1
ATOM 1331 C C . MET A 1 170 ? 15.379 7.677 -15.704 1.00 91.06 170 MET A C 1
ATOM 1333 O O . MET A 1 170 ? 14.272 7.633 -16.230 1.00 91.06 170 MET A O 1
ATOM 1337 N N . LEU A 1 171 ? 15.906 8.804 -15.233 1.00 89.19 171 LEU A N 1
ATOM 1338 C CA . LEU A 1 171 ? 15.269 10.112 -15.329 1.00 89.19 171 LEU A CA 1
ATOM 1339 C C . LEU A 1 171 ? 16.079 11.036 -16.235 1.00 89.19 171 LEU A C 1
ATOM 1341 O O . LEU A 1 171 ? 17.314 11.024 -16.220 1.00 89.19 171 LEU A O 1
ATOM 1345 N N . LEU A 1 172 ? 15.374 11.870 -16.995 1.00 88.75 172 LEU A N 1
ATOM 1346 C CA . LEU A 1 172 ? 15.974 12.976 -17.733 1.00 88.75 172 LEU A CA 1
ATOM 1347 C C . LEU A 1 172 ? 16.667 13.945 -16.768 1.00 88.75 172 LEU A C 1
ATOM 1349 O O . LEU A 1 172 ? 16.134 14.317 -15.721 1.00 88.75 172 LEU A O 1
ATOM 1353 N N . ASP A 1 173 ? 17.869 14.380 -17.136 1.00 86.44 173 ASP A N 1
ATOM 1354 C CA . ASP A 1 173 ? 18.523 15.495 -16.475 1.00 86.44 173 ASP A CA 1
ATOM 1355 C C . ASP A 1 173 ? 17.783 16.812 -16.754 1.00 86.44 173 ASP A C 1
ATOM 1357 O O . ASP A 1 173 ? 16.993 16.929 -17.689 1.00 86.44 173 ASP A O 1
ATOM 1361 N N . LYS A 1 174 ? 18.049 17.837 -15.936 1.00 81.19 174 LYS A N 1
ATOM 1362 C CA . LYS A 1 174 ? 17.367 19.141 -16.032 1.00 81.19 174 LYS A CA 1
ATOM 1363 C C . LYS A 1 174 ? 17.484 19.808 -17.407 1.00 81.19 174 LYS A C 1
ATOM 1365 O O . LYS A 1 174 ? 16.677 20.669 -17.731 1.00 81.19 174 LYS A O 1
ATOM 1370 N N . ASN A 1 175 ? 18.494 19.432 -18.189 1.00 85.25 175 ASN A N 1
ATOM 1371 C CA . ASN A 1 175 ? 18.766 20.022 -19.492 1.00 85.25 175 ASN A CA 1
ATOM 1372 C C . ASN A 1 175 ? 18.093 19.232 -20.626 1.00 85.25 175 ASN A C 1
ATOM 1374 O O . ASN A 1 175 ? 18.226 19.624 -21.783 1.00 85.25 175 ASN A O 1
ATOM 1378 N N . GLY A 1 176 ? 17.426 18.116 -20.310 1.00 84.31 176 GLY A N 1
ATOM 1379 C CA . GLY A 1 176 ? 16.740 17.248 -21.262 1.00 84.31 176 GLY A CA 1
ATOM 1380 C C . GLY A 1 176 ? 17.674 16.489 -22.205 1.00 84.31 176 GLY A C 1
ATOM 1381 O O . GLY A 1 176 ? 17.225 15.973 -23.221 1.00 84.31 176 GLY A O 1
ATOM 1382 N N . LYS A 1 177 ? 18.981 16.450 -21.920 1.00 89.81 177 LYS A N 1
ATOM 1383 C CA . LYS A 1 177 ? 19.989 15.926 -22.862 1.00 89.81 177 LYS A CA 1
ATOM 1384 C C . LYS A 1 177 ? 20.451 14.521 -22.527 1.00 89.81 177 LYS A C 1
ATOM 1386 O O . LYS A 1 177 ? 20.971 13.830 -23.400 1.00 89.81 177 LYS A O 1
ATOM 1391 N N . ASN A 1 178 ? 20.327 14.119 -21.266 1.00 92.44 178 ASN A N 1
ATOM 1392 C CA . ASN A 1 178 ? 20.820 12.830 -20.810 1.00 92.44 178 ASN A CA 1
A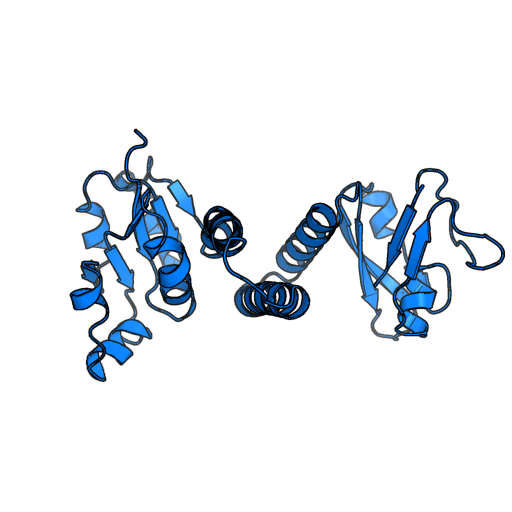TOM 1393 C C . ASN A 1 178 ? 19.848 12.183 -19.835 1.00 92.44 178 ASN A C 1
ATOM 1395 O O . ASN A 1 178 ? 19.242 12.861 -19.012 1.00 92.44 178 ASN A O 1
ATOM 1399 N N . LEU A 1 179 ? 19.808 10.862 -19.867 1.00 91.56 179 LEU A N 1
ATOM 1400 C CA . LEU A 1 179 ? 19.203 10.009 -18.867 1.00 91.56 179 LEU A CA 1
ATOM 1401 C C . LEU A 1 179 ? 20.241 9.672 -17.793 1.00 91.56 179 LEU A C 1
ATOM 1403 O O . LEU A 1 179 ? 21.392 9.333 -18.094 1.00 91.56 179 LEU A O 1
ATOM 1407 N N . LYS A 1 180 ? 19.827 9.735 -16.532 1.00 90.50 180 LYS A N 1
ATOM 1408 C CA . LYS A 1 180 ? 20.591 9.265 -15.375 1.00 90.50 180 LYS A CA 1
ATOM 1409 C C . LYS A 1 180 ? 19.808 8.174 -14.677 1.00 90.50 180 LYS A C 1
ATOM 1411 O O . LYS A 1 180 ? 18.596 8.294 -14.542 1.00 90.50 180 LYS A O 1
ATOM 1416 N N . VAL A 1 181 ? 20.494 7.135 -14.217 1.00 89.62 181 VAL A N 1
ATOM 1417 C CA . VAL A 1 181 ? 19.831 6.112 -13.408 1.00 89.62 181 VAL A CA 1
ATOM 1418 C C . VAL A 1 181 ? 19.488 6.710 -12.046 1.00 89.62 181 VAL A C 1
ATOM 1420 O O . VAL A 1 181 ? 20.378 7.175 -11.337 1.00 89.62 181 VAL A O 1
ATOM 1423 N N . GLU A 1 182 ? 18.203 6.713 -11.700 1.00 86.38 182 GLU A N 1
ATOM 1424 C CA . GLU A 1 182 ? 17.728 7.150 -10.382 1.00 86.38 182 GLU A CA 1
ATOM 1425 C C . GLU A 1 182 ? 17.668 5.959 -9.418 1.00 86.38 182 GLU A C 1
ATOM 1427 O O . GLU A 1 182 ? 18.019 6.098 -8.246 1.00 86.38 182 GLU A O 1
ATOM 1432 N N . ILE A 1 183 ? 17.279 4.779 -9.919 1.00 85.50 183 ILE A N 1
ATOM 1433 C CA . ILE A 1 183 ? 17.278 3.523 -9.165 1.00 85.50 183 ILE A CA 1
ATOM 1434 C C . ILE A 1 183 ? 17.560 2.321 -10.072 1.00 85.50 183 ILE A C 1
ATOM 1436 O O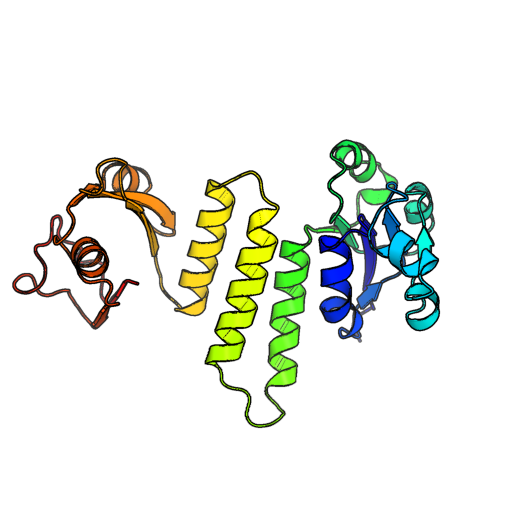 . ILE A 1 183 ? 17.205 2.321 -11.251 1.00 85.50 183 ILE A O 1
ATOM 1440 N N . ALA A 1 184 ? 18.217 1.301 -9.527 1.00 90.56 184 ALA A N 1
ATOM 1441 C CA . ALA A 1 184 ? 18.473 0.031 -10.191 1.00 90.56 184 ALA A CA 1
ATOM 1442 C C . ALA A 1 184 ? 18.387 -1.121 -9.189 1.00 90.56 184 ALA A C 1
ATOM 1444 O O . ALA A 1 184 ? 18.703 -0.947 -8.016 1.00 90.56 184 ALA A O 1
ATOM 1445 N N . GLU A 1 185 ? 18.002 -2.291 -9.680 1.00 85.06 185 GLU A N 1
ATOM 1446 C CA . GLU A 1 185 ? 17.878 -3.532 -8.919 1.00 85.06 185 GLU A CA 1
ATOM 1447 C C . GLU A 1 185 ? 18.619 -4.645 -9.674 1.00 85.06 185 GLU A C 1
ATOM 1449 O O . GLU A 1 185 ? 18.565 -4.727 -10.907 1.00 85.06 185 GLU A O 1
ATOM 1454 N N . GLY A 1 186 ? 19.369 -5.475 -8.943 1.00 84.94 186 GLY A N 1
ATOM 1455 C CA . GLY A 1 186 ? 20.208 -6.533 -9.527 1.00 84.94 186 GLY A CA 1
ATOM 1456 C C . GLY A 1 186 ? 21.467 -6.035 -10.261 1.00 84.94 186 GLY A C 1
ATOM 1457 O O . GLY A 1 186 ? 22.083 -6.790 -11.015 1.00 84.94 186 GLY A O 1
ATOM 1458 N N . MET A 1 187 ? 21.866 -4.772 -10.065 1.00 83.12 187 MET A N 1
ATOM 1459 C CA . MET A 1 187 ? 23.064 -4.161 -10.660 1.00 83.12 187 MET A CA 1
ATOM 1460 C C . MET A 1 187 ? 24.000 -3.597 -9.582 1.00 83.12 187 MET A C 1
ATOM 1462 O O . MET A 1 187 ? 23.538 -3.123 -8.549 1.00 83.12 187 MET A O 1
ATOM 1466 N N . GLU A 1 188 ? 25.312 -3.597 -9.834 1.00 80.88 188 GLU A N 1
ATOM 1467 C CA . GLU A 1 188 ? 26.294 -3.025 -8.901 1.00 80.88 188 GLU A CA 1
ATOM 1468 C C . GLU A 1 188 ? 26.127 -1.504 -8.758 1.00 80.88 188 GLU A C 1
ATOM 1470 O O . GLU A 1 188 ? 26.185 -0.753 -9.738 1.00 80.88 188 GLU A O 1
ATOM 1475 N N . GLU A 1 189 ? 25.964 -1.033 -7.521 1.00 73.00 189 GLU A N 1
ATOM 1476 C CA . GLU A 1 189 ? 25.613 0.358 -7.219 1.00 73.00 189 GLU A CA 1
ATOM 1477 C C . GLU A 1 189 ? 26.676 1.368 -7.701 1.00 73.00 189 GLU A C 1
ATOM 1479 O O . GLU A 1 189 ? 26.343 2.440 -8.216 1.00 73.00 189 GLU A O 1
ATOM 1484 N N . GLU A 1 190 ? 27.963 1.010 -7.618 1.00 74.06 190 GLU A N 1
ATOM 1485 C CA . GLU A 1 190 ? 29.063 1.845 -8.122 1.00 74.06 190 GLU A CA 1
ATOM 1486 C C . GLU A 1 190 ? 29.022 2.038 -9.639 1.00 74.06 190 GLU A C 1
ATOM 1488 O O . GLU A 1 190 ? 29.384 3.106 -10.144 1.00 74.06 190 GLU A O 1
ATOM 1493 N N . ILE A 1 191 ? 28.579 1.015 -10.374 1.00 71.06 191 ILE A N 1
ATOM 1494 C CA . ILE A 1 191 ? 28.411 1.086 -11.824 1.00 71.06 191 ILE A CA 1
ATOM 1495 C C . ILE A 1 191 ? 27.220 1.983 -12.140 1.00 71.06 191 ILE A C 1
ATOM 1497 O O . ILE A 1 191 ? 27.336 2.885 -12.968 1.00 71.06 191 ILE A O 1
ATOM 1501 N N . VAL A 1 192 ? 26.097 1.771 -11.454 1.00 77.44 192 VAL A N 1
ATOM 1502 C CA . VAL A 1 192 ? 24.833 2.481 -11.675 1.00 77.44 192 VAL A CA 1
ATOM 1503 C C . VAL A 1 192 ? 24.991 3.994 -11.519 1.00 77.44 192 VAL A C 1
ATOM 1505 O O . VAL A 1 192 ? 24.566 4.747 -12.396 1.00 77.44 192 VAL A O 1
ATOM 1508 N N . ARG A 1 193 ? 25.683 4.452 -10.467 1.00 75.88 193 ARG A N 1
ATOM 1509 C CA . ARG A 1 193 ? 25.909 5.886 -10.194 1.00 75.88 193 ARG A CA 1
ATOM 1510 C C . ARG A 1 193 ? 26.713 6.607 -11.283 1.00 75.88 193 ARG A C 1
ATOM 1512 O O . ARG A 1 193 ? 26.628 7.829 -11.394 1.00 75.88 193 ARG A O 1
ATOM 1519 N N . LYS A 1 194 ? 27.493 5.872 -12.080 1.00 79.19 194 LYS A N 1
ATOM 1520 C CA . LYS A 1 194 ? 28.327 6.416 -13.165 1.00 79.19 194 LYS A CA 1
ATOM 1521 C C . LYS A 1 194 ? 27.604 6.439 -14.516 1.00 79.19 194 LYS A C 1
ATOM 1523 O O . LYS A 1 194 ? 28.114 7.037 -15.462 1.00 79.19 194 LYS A O 1
ATOM 1528 N N . ILE A 1 195 ? 26.429 5.813 -14.628 1.00 80.69 195 ILE A N 1
ATOM 1529 C CA . ILE A 1 195 ? 25.698 5.732 -15.895 1.00 80.69 195 ILE A CA 1
ATOM 1530 C C . ILE A 1 195 ? 25.028 7.072 -16.199 1.00 80.69 195 ILE A C 1
ATOM 1532 O O . ILE A 1 195 ? 24.123 7.530 -15.500 1.00 80.69 195 ILE A O 1
ATOM 1536 N N . LYS A 1 196 ? 25.448 7.665 -17.316 1.00 84.31 196 LYS A N 1
ATOM 1537 C CA . LYS A 1 196 ? 24.814 8.817 -17.948 1.00 84.31 196 LYS A CA 1
ATOM 1538 C C . LYS A 1 196 ? 24.663 8.511 -19.433 1.00 84.31 196 LYS A C 1
ATOM 1540 O O . LYS A 1 196 ? 25.664 8.314 -20.116 1.00 84.31 196 LYS A O 1
ATOM 1545 N N . MET A 1 197 ? 23.427 8.444 -19.911 1.00 88.56 197 MET A N 1
ATOM 1546 C CA . MET A 1 197 ? 23.113 8.055 -21.286 1.00 88.56 197 MET A CA 1
ATOM 1547 C C . MET A 1 197 ? 22.586 9.262 -22.063 1.00 88.56 197 MET A C 1
ATOM 1549 O O . MET A 1 197 ? 21.551 9.798 -21.676 1.00 88.56 197 MET A O 1
ATOM 1553 N N . PRO A 1 198 ? 23.251 9.723 -23.132 1.00 91.62 198 PRO A N 1
ATOM 1554 C CA . PRO A 1 198 ? 22.690 10.755 -23.997 1.00 91.62 198 PRO A CA 1
ATOM 1555 C C . PRO A 1 198 ? 21.394 10.287 -24.670 1.00 91.62 198 PRO A C 1
ATOM 1557 O O . PRO A 1 198 ? 21.244 9.108 -24.997 1.00 91.62 198 PRO A O 1
ATOM 1560 N N . ILE A 1 199 ? 20.470 11.214 -24.913 1.00 92.12 199 ILE A N 1
ATOM 1561 C CA . ILE A 1 199 ? 19.280 10.937 -25.731 1.00 92.12 199 ILE A CA 1
ATOM 1562 C C . ILE A 1 199 ? 19.705 10.526 -27.150 1.00 92.12 199 ILE A C 1
ATOM 1564 O O . ILE A 1 199 ? 20.678 11.053 -27.692 1.00 92.12 199 ILE A O 1
ATOM 1568 N N . GLY A 1 200 ? 19.006 9.542 -27.719 1.00 88.31 200 GLY A N 1
ATOM 1569 C CA . GLY A 1 200 ? 19.309 8.912 -29.008 1.00 88.31 200 GLY A CA 1
ATOM 1570 C C . GLY A 1 200 ? 20.461 7.899 -28.995 1.00 88.31 200 GLY A C 1
ATOM 1571 O O . GLY A 1 200 ? 20.790 7.335 -30.036 1.00 88.31 200 GLY A O 1
ATOM 1572 N N . VAL A 1 201 ? 21.097 7.654 -27.843 1.00 88.38 201 VAL A N 1
ATOM 1573 C CA . VAL A 1 201 ? 22.221 6.711 -27.717 1.00 88.38 201 VAL A CA 1
ATOM 1574 C C . VAL A 1 201 ? 21.817 5.477 -26.912 1.00 88.38 201 VAL A C 1
ATOM 1576 O O . VAL A 1 201 ? 21.163 5.571 -25.872 1.00 88.38 201 VAL A O 1
ATOM 1579 N N . GLY A 1 202 ? 22.240 4.302 -27.382 1.00 88.06 202 GLY A N 1
ATOM 1580 C CA . GLY A 1 202 ? 21.849 3.019 -26.807 1.00 88.06 202 GLY A CA 1
ATOM 1581 C C . GLY A 1 202 ? 20.335 2.784 -26.854 1.00 88.06 202 GLY A C 1
ATOM 1582 O O . GLY A 1 202 ? 19.582 3.542 -27.460 1.00 88.06 202 GLY A O 1
ATOM 1583 N N . ILE A 1 203 ? 19.879 1.722 -26.189 1.00 89.56 203 ILE A N 1
ATOM 1584 C CA . ILE A 1 203 ? 18.453 1.361 -26.162 1.00 89.56 203 ILE A CA 1
ATOM 1585 C C . ILE A 1 203 ? 17.640 2.446 -25.441 1.00 89.56 203 ILE A C 1
ATOM 1587 O O . ILE A 1 203 ? 16.726 3.020 -26.022 1.00 89.56 203 ILE A O 1
ATOM 1591 N N . ALA A 1 204 ? 18.011 2.775 -24.198 1.00 90.88 204 ALA A N 1
ATOM 1592 C CA . ALA A 1 204 ? 17.252 3.717 -23.372 1.00 90.88 204 ALA A CA 1
ATOM 1593 C C . ALA A 1 204 ? 17.217 5.134 -23.962 1.00 90.88 204 ALA A C 1
ATOM 1595 O O . ALA A 1 204 ? 16.178 5.786 -23.933 1.00 90.88 204 ALA A O 1
ATOM 1596 N N . GLY A 1 205 ? 18.330 5.610 -24.534 1.00 91.94 205 GLY A N 1
ATOM 1597 C CA . GLY A 1 205 ? 18.360 6.919 -25.179 1.00 91.94 205 GLY A CA 1
ATOM 1598 C C . GLY A 1 205 ? 17.489 6.971 -26.432 1.00 91.94 205 GLY A C 1
ATOM 1599 O O . GLY A 1 205 ? 16.862 8.001 -26.662 1.00 91.94 205 GLY A O 1
ATOM 1600 N N . LYS A 1 206 ? 17.418 5.883 -27.211 1.00 89.75 206 LYS A N 1
ATOM 1601 C CA . LYS A 1 206 ? 16.554 5.787 -28.397 1.00 89.75 206 LYS A CA 1
ATOM 1602 C C . LYS A 1 206 ? 15.071 5.754 -28.023 1.00 89.75 206 LYS A C 1
ATOM 1604 O O . LYS A 1 206 ? 14.310 6.559 -28.542 1.00 89.75 206 LYS A O 1
ATOM 1609 N N . VAL A 1 207 ? 14.679 4.940 -27.038 1.00 92.25 207 VAL A N 1
ATOM 1610 C CA . VAL A 1 207 ? 13.294 4.939 -26.518 1.00 92.25 207 VAL A CA 1
ATOM 1611 C C . VAL A 1 207 ? 12.901 6.321 -25.993 1.00 92.25 207 VAL A C 1
ATOM 1613 O O . VAL A 1 207 ? 11.834 6.821 -26.326 1.00 92.25 207 VAL A O 1
ATOM 1616 N N . ALA A 1 208 ? 13.781 6.990 -25.244 1.00 91.38 208 ALA A N 1
ATOM 1617 C CA . ALA A 1 208 ? 13.508 8.338 -24.746 1.00 91.38 208 ALA A CA 1
ATOM 1618 C C . ALA A 1 208 ? 13.443 9.411 -25.850 1.00 91.38 208 ALA A C 1
ATOM 1620 O O . ALA A 1 208 ? 12.821 10.451 -25.642 1.00 91.38 208 ALA A O 1
ATOM 1621 N N . GLN A 1 209 ? 14.097 9.188 -26.994 1.00 90.31 209 GLN A N 1
ATOM 1622 C CA . GLN A 1 209 ? 14.031 10.079 -28.153 1.00 90.31 209 GLN A CA 1
ATOM 1623 C C . GLN A 1 209 ? 12.727 9.890 -28.932 1.00 90.31 209 GLN A C 1
ATOM 1625 O O . GLN A 1 209 ? 12.066 10.872 -29.263 1.00 90.31 209 GLN A O 1
ATOM 1630 N N . ASP A 1 210 ? 12.380 8.636 -29.214 1.00 89.69 210 ASP A N 1
ATOM 1631 C CA . ASP A 1 210 ? 11.311 8.288 -30.149 1.00 89.69 210 ASP A CA 1
ATOM 1632 C C . ASP A 1 210 ? 9.954 8.133 -29.443 1.00 89.69 210 ASP A C 1
ATOM 1634 O O . ASP A 1 210 ? 8.905 8.230 -30.076 1.00 89.69 210 ASP A O 1
ATOM 1638 N N . GLY A 1 211 ? 9.960 7.888 -28.127 1.00 86.06 211 GLY A N 1
ATOM 1639 C CA . GLY A 1 211 ? 8.769 7.570 -27.335 1.00 86.06 211 GLY A CA 1
ATOM 1640 C C . GLY A 1 211 ? 8.177 6.192 -27.651 1.00 86.06 211 GLY A C 1
ATOM 1641 O O . GLY A 1 211 ? 7.025 5.927 -27.313 1.00 86.06 211 GLY A O 1
ATOM 1642 N N . ILE A 1 212 ? 8.940 5.331 -28.331 1.00 87.75 212 ILE A N 1
ATOM 1643 C CA . ILE A 1 212 ? 8.503 4.015 -28.800 1.00 87.75 212 ILE A CA 1
ATOM 1644 C C . ILE A 1 212 ? 9.209 2.933 -27.969 1.00 87.75 212 ILE A C 1
ATOM 1646 O O . ILE A 1 212 ? 10.440 2.858 -28.013 1.00 87.75 212 ILE A O 1
ATOM 1650 N N . PRO A 1 213 ? 8.466 2.079 -27.239 1.00 86.88 213 PRO A N 1
ATOM 1651 C CA . PRO A 1 213 ? 9.037 0.956 -26.502 1.00 86.88 213 PRO A CA 1
ATOM 1652 C C . PRO A 1 213 ? 9.766 -0.052 -27.394 1.00 86.88 213 PRO A C 1
ATOM 1654 O O . PRO A 1 213 ? 9.364 -0.297 -28.532 1.00 86.88 213 PRO A O 1
ATOM 1657 N N . LEU A 1 214 ? 10.795 -0.703 -26.848 1.00 88.56 214 LEU A N 1
ATOM 1658 C CA . LEU A 1 214 ? 11.600 -1.702 -27.551 1.00 88.56 214 LEU A CA 1
ATOM 1659 C C . LEU A 1 214 ? 11.723 -2.999 -26.748 1.00 88.56 214 LEU A C 1
ATOM 1661 O O . LEU A 1 214 ? 12.101 -2.981 -25.576 1.00 88.56 214 LEU A O 1
ATOM 1665 N N . LEU A 1 215 ? 11.479 -4.127 -27.418 1.00 90.44 215 LEU A N 1
ATOM 1666 C CA . LEU A 1 215 ? 11.762 -5.475 -26.927 1.00 90.44 215 LEU A CA 1
ATOM 1667 C C . LEU A 1 215 ? 12.916 -6.073 -27.741 1.00 90.44 215 LEU A C 1
ATOM 1669 O O . LEU A 1 215 ? 12.800 -6.290 -28.944 1.00 90.44 215 LEU A O 1
ATOM 1673 N N . ILE A 1 216 ? 14.022 -6.362 -27.068 1.00 88.12 216 ILE A N 1
ATOM 1674 C CA . ILE A 1 216 ? 15.237 -6.942 -27.635 1.00 88.12 216 ILE A CA 1
ATOM 1675 C C . ILE A 1 216 ? 15.306 -8.406 -27.206 1.00 88.12 216 ILE A C 1
ATOM 1677 O O . ILE A 1 216 ? 15.386 -8.710 -26.013 1.00 88.12 216 ILE A O 1
ATOM 1681 N N . SER A 1 217 ? 15.324 -9.312 -28.181 1.00 86.62 217 SER A N 1
ATOM 1682 C CA . SER A 1 217 ? 15.586 -10.738 -27.963 1.00 86.62 217 SER A CA 1
ATOM 1683 C C . SER A 1 217 ? 17.001 -11.060 -28.441 1.00 86.62 217 SER A C 1
ATOM 1685 O O . SER A 1 217 ? 17.274 -10.991 -29.635 1.00 86.62 217 SER A O 1
ATOM 1687 N N . GLY A 1 218 ? 17.911 -11.395 -27.526 1.00 82.50 218 GLY A N 1
ATOM 1688 C CA . GLY A 1 218 ? 19.329 -11.609 -27.823 1.00 82.50 218 GLY A CA 1
ATOM 1689 C C . GLY A 1 218 ? 20.215 -10.408 -27.480 1.00 82.50 218 GLY A C 1
ATOM 1690 O O . GLY A 1 218 ? 19.820 -9.490 -26.758 1.00 82.50 218 GLY A O 1
ATOM 1691 N N . LYS A 1 219 ? 21.451 -10.424 -27.995 1.00 80.06 219 LYS A N 1
ATOM 1692 C CA . LYS A 1 219 ? 22.375 -9.291 -27.861 1.00 80.06 219 LYS A CA 1
ATOM 1693 C C . LYS A 1 219 ? 21.877 -8.120 -28.705 1.00 80.06 219 LYS A C 1
ATOM 1695 O O . LYS A 1 219 ? 21.518 -8.302 -29.865 1.00 80.06 219 LYS A O 1
ATOM 1700 N N . ALA A 1 220 ? 21.899 -6.919 -28.136 1.00 78.81 220 ALA A N 1
ATOM 1701 C CA . ALA A 1 220 ? 21.566 -5.710 -28.877 1.00 78.81 220 ALA A CA 1
ATOM 1702 C C . ALA A 1 220 ? 22.587 -5.464 -29.999 1.00 78.81 220 ALA A C 1
ATOM 1704 O O . ALA A 1 220 ? 23.793 -5.492 -29.750 1.00 78.81 220 ALA A O 1
ATOM 1705 N N . SER A 1 221 ? 22.094 -5.217 -31.215 1.00 76.75 221 SER A N 1
ATOM 1706 C CA . SER A 1 221 ? 22.928 -4.940 -32.387 1.00 76.75 221 SER A CA 1
ATOM 1707 C C . SER A 1 221 ? 23.768 -3.678 -32.175 1.00 76.75 221 SER A C 1
ATOM 1709 O O . SER A 1 221 ? 23.232 -2.628 -31.816 1.00 76.75 221 SER A O 1
ATOM 1711 N N . GLU A 1 222 ? 25.078 -3.771 -32.412 1.00 74.00 222 GLU A N 1
ATOM 1712 C CA . GLU A 1 222 ? 25.981 -2.612 -32.378 1.00 74.00 222 GLU A CA 1
ATOM 1713 C C . GLU A 1 222 ? 25.725 -1.641 -33.539 1.00 74.00 222 GLU A C 1
ATOM 1715 O O . GLU A 1 222 ? 25.956 -0.440 -33.401 1.00 74.00 222 GLU A O 1
ATOM 1720 N N . GLU A 1 223 ? 25.204 -2.143 -34.663 1.00 73.06 223 GLU A N 1
ATOM 1721 C CA . GLU A 1 223 ? 24.825 -1.323 -35.818 1.00 73.06 223 GLU A CA 1
ATOM 1722 C C . GLU A 1 223 ? 23.570 -0.491 -35.524 1.00 73.06 223 GLU A C 1
ATOM 1724 O O . GLU A 1 223 ? 23.462 0.658 -35.949 1.00 73.06 223 GLU A O 1
ATOM 1729 N N . GLU A 1 224 ? 22.627 -1.056 -34.766 1.00 73.25 224 GLU A N 1
ATOM 1730 C CA . GLU A 1 224 ? 21.341 -0.420 -34.468 1.00 73.25 224 GLU A CA 1
ATOM 1731 C C . GLU A 1 224 ? 21.384 0.464 -33.214 1.00 73.25 224 GLU A C 1
ATOM 1733 O O . GLU A 1 224 ? 20.702 1.493 -33.137 1.00 73.25 224 GLU A O 1
ATOM 1738 N N . PHE A 1 225 ? 22.201 0.083 -32.231 1.00 79.81 225 PHE A N 1
ATOM 1739 C CA . PHE A 1 225 ? 22.342 0.787 -30.967 1.00 79.81 225 PHE A CA 1
ATOM 1740 C C . PHE A 1 225 ? 23.809 1.112 -30.728 1.00 79.81 225 PHE A C 1
ATOM 1742 O O . PHE A 1 225 ? 24.605 0.234 -30.402 1.00 79.81 225 PHE A O 1
ATOM 1749 N N . LYS A 1 226 ? 24.154 2.405 -30.774 1.00 74.50 226 LYS A N 1
ATOM 1750 C CA . LYS A 1 226 ? 25.452 2.880 -30.277 1.00 74.50 226 LYS A CA 1
ATOM 1751 C C . LYS A 1 226 ? 25.577 2.535 -28.796 1.00 74.50 226 LYS A C 1
ATOM 1753 O O . LYS A 1 226 ? 25.034 3.240 -27.943 1.00 74.50 226 LYS A O 1
ATOM 1758 N N . GLN A 1 227 ? 26.266 1.443 -28.488 1.00 68.00 227 GLN A N 1
ATOM 1759 C CA . GLN A 1 227 ? 26.490 1.027 -27.114 1.00 68.00 227 GLN A CA 1
ATOM 1760 C C . GLN A 1 227 ? 27.598 1.882 -26.503 1.00 68.00 227 GLN A C 1
ATOM 1762 O O . GLN A 1 227 ? 28.710 1.955 -27.010 1.00 68.00 227 GLN A O 1
ATOM 1767 N N . VAL A 1 228 ? 27.293 2.532 -25.380 1.00 64.75 228 VAL A N 1
ATOM 1768 C CA . VAL A 1 228 ? 28.292 3.279 -24.593 1.00 64.75 228 VAL A CA 1
ATOM 1769 C C . VAL A 1 228 ? 29.179 2.322 -23.785 1.00 64.75 228 VAL A C 1
ATOM 1771 O O . VAL A 1 228 ? 30.260 2.691 -23.334 1.00 64.75 228 VAL A O 1
ATOM 1774 N N . ARG A 1 229 ? 28.715 1.084 -23.583 1.00 69.12 229 ARG A N 1
ATOM 1775 C CA . ARG A 1 229 ? 29.421 0.025 -22.867 1.00 69.12 229 ARG A CA 1
ATOM 1776 C C . ARG A 1 229 ? 28.923 -1.336 -23.334 1.00 69.12 229 ARG A C 1
ATOM 1778 O O . ARG A 1 229 ? 27.714 -1.525 -23.437 1.00 69.12 229 ARG A O 1
ATOM 1785 N N . GLU A 1 230 ? 29.845 -2.275 -23.504 1.00 65.69 230 GLU A N 1
ATOM 1786 C CA . GLU A 1 230 ? 29.523 -3.670 -23.787 1.00 65.69 230 GLU A CA 1
ATOM 1787 C C . GLU A 1 230 ? 28.869 -4.329 -22.559 1.00 65.69 230 GLU A C 1
ATOM 1789 O O . GLU A 1 230 ? 29.411 -4.297 -21.447 1.00 65.69 230 GLU A O 1
ATOM 1794 N N . ARG A 1 231 ? 27.678 -4.904 -22.748 1.00 68.00 231 ARG A N 1
ATOM 1795 C CA . ARG A 1 231 ? 26.968 -5.698 -21.734 1.00 68.00 231 ARG A CA 1
ATOM 1796 C C . ARG A 1 231 ? 26.731 -7.111 -22.243 1.00 68.00 231 ARG A C 1
ATOM 1798 O O . ARG A 1 231 ? 25.631 -7.470 -22.654 1.00 68.00 231 ARG A O 1
ATOM 1805 N N . SER A 1 232 ? 27.792 -7.912 -22.231 1.00 66.06 232 SER A N 1
ATOM 1806 C CA . SER A 1 232 ? 27.751 -9.312 -22.665 1.00 66.06 232 SER A CA 1
ATOM 1807 C C . SER A 1 232 ? 26.878 -10.205 -21.773 1.00 66.06 232 SER A C 1
ATOM 1809 O O . SER A 1 232 ? 26.505 -11.298 -22.198 1.00 66.06 232 SER A O 1
ATOM 1811 N N . ASP A 1 233 ? 26.516 -9.734 -20.575 1.00 72.38 233 ASP A N 1
ATOM 1812 C CA . ASP A 1 233 ? 25.625 -10.406 -19.630 1.00 72.38 233 ASP A CA 1
ATOM 1813 C C . ASP A 1 233 ? 24.133 -10.267 -19.979 1.00 72.38 233 ASP A C 1
ATOM 1815 O O . ASP A 1 233 ? 23.320 -11.055 -19.499 1.00 72.38 233 ASP A O 1
ATOM 1819 N N . VAL A 1 234 ? 23.754 -9.310 -20.833 1.00 78.94 234 VAL A N 1
ATOM 1820 C CA . VAL A 1 234 ? 22.350 -9.056 -21.187 1.00 78.94 234 VAL A CA 1
ATOM 1821 C C . VAL A 1 234 ? 21.950 -9.884 -22.409 1.00 78.94 234 VAL A C 1
ATOM 1823 O O . VAL A 1 234 ? 22.417 -9.651 -23.523 1.00 78.94 234 VAL A O 1
ATOM 1826 N N . LYS A 1 235 ? 21.056 -10.857 -22.196 1.00 84.62 235 LYS A N 1
ATOM 1827 C CA . LYS A 1 235 ? 20.534 -11.760 -23.243 1.00 84.62 235 LYS A CA 1
ATOM 1828 C C . LYS A 1 235 ? 19.205 -11.314 -23.849 1.00 84.62 235 LYS A C 1
ATOM 1830 O O . LYS A 1 235 ? 18.808 -11.838 -24.883 1.00 84.62 235 LYS A O 1
ATOM 1835 N N . SER A 1 236 ? 18.506 -10.400 -23.194 1.00 88.69 236 SER A N 1
ATOM 1836 C CA . SER A 1 236 ? 17.254 -9.802 -23.653 1.00 88.69 236 SER A CA 1
ATOM 1837 C C . SER A 1 236 ? 17.001 -8.527 -22.861 1.00 88.69 236 SER A C 1
ATOM 1839 O O . SER A 1 236 ? 17.467 -8.403 -21.727 1.00 88.69 236 SER A O 1
ATOM 1841 N N . ALA A 1 237 ? 16.253 -7.588 -23.431 1.00 90.50 237 ALA A N 1
ATOM 1842 C CA . ALA A 1 237 ? 15.894 -6.349 -22.754 1.00 90.50 237 ALA A CA 1
ATOM 1843 C C . ALA A 1 237 ? 14.504 -5.870 -23.177 1.00 90.50 237 ALA A C 1
ATOM 1845 O O . ALA A 1 237 ? 14.128 -6.002 -24.336 1.00 90.50 237 ALA A O 1
ATOM 1846 N N . LEU A 1 238 ? 13.777 -5.262 -22.246 1.00 91.69 238 LEU A N 1
ATOM 1847 C CA . LEU A 1 238 ? 12.583 -4.470 -22.518 1.00 91.69 238 LEU A CA 1
ATOM 1848 C C . LEU A 1 238 ? 12.861 -3.048 -22.029 1.00 91.69 238 LEU A C 1
ATOM 1850 O O . LEU A 1 238 ? 13.321 -2.866 -20.903 1.00 91.69 238 LEU A O 1
ATOM 1854 N N . CYS A 1 239 ? 12.606 -2.056 -22.874 1.00 91.06 239 CYS A N 1
ATOM 1855 C CA . CYS A 1 239 ? 12.723 -0.646 -22.524 1.00 91.06 239 CYS A CA 1
ATOM 1856 C C . CYS A 1 239 ? 11.442 0.077 -22.931 1.00 91.06 239 CYS A C 1
ATOM 1858 O O . CYS A 1 239 ? 10.980 -0.084 -24.061 1.00 91.06 239 CYS A O 1
ATOM 1860 N N . VAL A 1 240 ? 10.891 0.855 -22.003 1.00 89.44 240 VAL A N 1
ATOM 1861 C CA . VAL A 1 240 ? 9.628 1.596 -22.127 1.00 89.44 240 VAL A CA 1
ATOM 1862 C C . VAL A 1 240 ? 9.834 3.061 -21.782 1.00 89.44 240 VAL A C 1
ATOM 1864 O O . VAL A 1 240 ? 10.763 3.344 -20.989 1.00 89.44 240 VAL A O 1
#

Radius of gyration: 22.77 Å; chains: 1; bounding box: 56×45×61 Å

=== Feature glossary ===
The record interleaves many kinds of information about one protein. Here is each kind framed as the question it answers.

Q: What known structures does this most resemble?
A: Structural nearest neighbors (via Foldseek easy-search vs the PDB). Reported per hit: target PDB id, E-value, and alignment TM-score. A TM-score above ~0.5 is the conventional threshold for 'same fold'.

Q: Where is each backbone atom in 3D?
A: The mmCIF table is the protein's shape written out atom by atom. For each backbone N, Cα, C, and carbonyl O, it records an (x, y, z) coordinate triple in Å plus the residue type, chain letter, and residue number.

Q: What are the backbone torsion angles?
A: The φ/ψ torsion pair specifies the backbone conformation at each residue. φ rotates about the N–Cα bond, ψ about the Cα–C bond. Steric clashes forbid most of the (φ, ψ) plane — the allowed regions (α-helix basin, β-sheet basin, left-handed helix) are the Ramachandran-allowed regions.

Q: Which residues are buried vs exposed?
A: Solvent-accessible surface area (SASA) is the area in Å² traced out by the centre of a 1.4 Å probe sphere (a water molecule) rolled over the protein's van der Waals surface (Shrake–Rupley / Lee–Richards construction). Buried residues have near-zero SASA; fully exposed residues can exceed 200 Å². The total SASA scales roughly with the number of surface residues.

Q: How confident is the AlphaFold model at each residue?
A: pLDDT is the predicted lDDT-Cα score: AlphaFold's confidence that the local environment of each residue (all inter-atomic distances within 15 Å) is correctly placed. It is a per-residue number between 0 and 100, with higher meaning more reliable.

Q: What does the local fold look like, residue by residue?
A: 3Di is Foldseek's structural alphabet. Each residue is assigned one of twenty discrete states based on how its Cα sits relative to its spatial (not sequential) neighbors. Aligning 3Di strings finds structural homologs roughly as well as full 3D superposition, but orders of magnitude faster.

Q: How big and how compact is the whole molecule?
A: Radius of gyration (Rg) is the root-mean-square distance of Cα atoms from their centroid — a single number for overall size and compactness. A globular domain of N residues has Rg ≈ 2.2·N^0.38 Å; an extended or disordered chain has a much larger Rg. The Cα contact count is the number of residue pairs whose Cα atoms are within 8 Å and are more than four positions apart in sequence — a standard proxy for tertiary packing density. The bounding box is the smallest axis-aligned box enclosing all Cα atoms.

Q: Which residues are in helices, strands, or loops?
A: DSSP 8-state secondary structure assigns each residue one of H (α-helix), G (3₁₀-helix), I (π-helix), E (extended β-strand), B (isolated β-bridge), T (hydrogen-bonded turn), S (bend), or '-' (coil). The assignment is computed from backbone hydrogen-bond geometry via the Kabsch–Sander algorithm.

Q: How mobile is each atom in the crystal?
A: Crystallographic B-factors measure how much each atom's electron density is smeared out, in Å². They rise in mobile loops and surface residues and fall in the buried interior. In AlphaFold models this column is repurposed to hold pLDDT instead.

Q: What if only a Cα trace is available?
A: P-SEA three-state annotation labels each residue as helix, strand, or coil based purely on the geometry of the Cα trace. It serves as a fallback when the full backbone (and thus DSSP) is unavailable.

Q: What family and function is it annotated with?
A: Database cross-references. InterPro integrates a dozen domain/family signature databases into unified entries with residue-range hits. GO terms attach function/process/location labels with evidence codes. CATH codes position the fold in a four-level structural taxonomy. Organism is the NCBI-taxonomy species name.

Q: Are the domains correctly placed relative to each other?
A: Predicted Aligned Error (PAE) is an AlphaFold confidence matrix: entry (i, j) is the expected error in the position of residue j, in ångströms, when the prediction is superimposed on the true structure at residue i. Low PAE within a block of residues means that block is internally rigid and well-predicted; high PAE between two blocks means their relative placement is uncertain even if each block individually is confident.

Q: What do the diagnostic plots show?
A: Three diagnostic plots accompany the record. The Cα contact map visualizes the tertiary structure as a 2D adjacency matrix (8 Å cutoff, sequence-local contacts suppressed). The Ramachandran plot shows the distribution of backbone (φ, ψ) torsions, with points in the α and β basins reflecting secondary structure content. The PAE plot shows AlphaFold's inter-residue confidence as a color matrix.

Q: What is the amino-acid chain?
A: Primary structure: the covalent order of the twenty standard amino acids along the backbone. Two proteins with the same sequence will (almost always) fold to the same structure; two with 30% identity often share a fold but not the details.

Q: What do the rendered images show?
A: The six renders are orthographic views along the three Cartesian axes in both directions. Representation (cartoon, sticks, or surface) and color scheme (sequence-rainbow or by-chain) vary across proteins so the training set covers all the common visualization conventions.